Protein AF-A0A821QR34-F1 (afdb_monomer_lite)

Radius of gyration: 26.48 Å; chains: 1; bounding box: 67×37×77 Å

Sequence (219 aa):
MINPHNVIDILSNFISDRLKLTSTPVNTRRDEEVAKMLFENIDSVMNCTSYSFENDHTLDFDFDIELIDEEMTSDEGDNDNLHDNDEYDEYEKENIVHEQFSLEYMKRVIKFYDEKDEKTGKRKHSFLSVKRHFKQVKHKNYILRFQKYIETQGTKRQKLDQNSSFVYQSFQNARQQLLPVHDIDIKAWALKKASELGDHIFVASDHWVYDFKRHHNIV

pLDDT: mean 72.55, std 21.13, range [29.17, 96.5]

Secondary structure (DSSP, 8-state):
---HHHHHHHHHHHHHHH------SS--HHHHHHHHHHHHHHHHHHT-SS----------S-----------------------------------------HHHHHHHHHHHTPBPTTT-SBS--HHHHHHH-TT--STHHHHHHHHHHHTTS-HHHHHHHHHHHHHHHHHHHHHTT----HHHHHHHHHHHHHHTT-TT----HHHHHHHHHHTT--

Structure (mmCIF, N/CA/C/O backbone):
data_AF-A0A821QR34-F1
#
_entry.id   AF-A0A821QR34-F1
#
loop_
_atom_site.group_PDB
_atom_site.id
_atom_site.type_symbol
_atom_site.label_atom_id
_atom_site.label_alt_id
_atom_site.label_comp_id
_atom_site.label_asym_id
_atom_site.label_entity_id
_atom_site.label_seq_id
_atom_site.pdbx_PDB_ins_code
_atom_site.Cartn_x
_atom_site.Cartn_y
_atom_site.Cartn_z
_atom_site.occupancy
_atom_site.B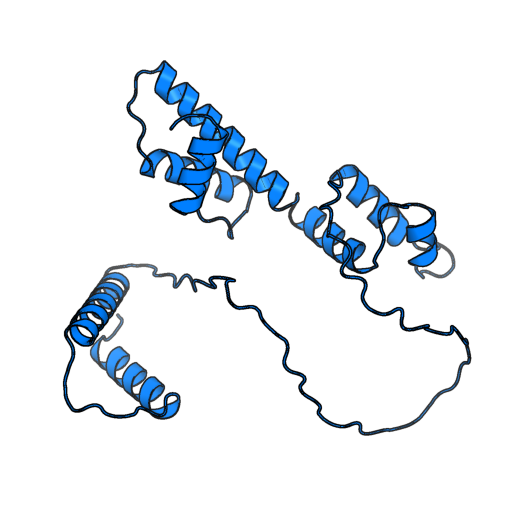_iso_or_equiv
_atom_site.auth_seq_id
_atom_site.auth_comp_id
_atom_site.auth_asym_id
_atom_site.auth_atom_id
_atom_site.pdbx_PDB_model_num
ATOM 1 N N . MET A 1 1 ? 29.658 17.475 5.600 1.00 60.97 1 MET A N 1
ATOM 2 C CA . MET A 1 1 ? 30.274 16.330 4.897 1.00 60.97 1 MET A CA 1
ATOM 3 C C . MET A 1 1 ? 30.384 15.187 5.881 1.00 60.97 1 MET A C 1
ATOM 5 O O . MET A 1 1 ? 30.842 15.418 6.993 1.00 60.97 1 MET A O 1
ATOM 9 N N . ILE A 1 2 ? 29.917 14.003 5.502 1.00 67.31 2 ILE A N 1
ATOM 10 C CA . ILE A 1 2 ? 30.055 12.784 6.305 1.00 67.31 2 ILE A CA 1
ATOM 11 C C . ILE A 1 2 ? 31.519 12.324 6.204 1.00 67.31 2 ILE A C 1
ATOM 13 O O . ILE A 1 2 ? 32.114 12.424 5.135 1.00 67.31 2 ILE A O 1
ATOM 17 N N . ASN A 1 3 ? 32.128 11.892 7.312 1.00 76.69 3 ASN A N 1
ATOM 18 C CA . ASN A 1 3 ? 33.482 11.334 7.306 1.00 76.69 3 ASN A CA 1
ATOM 19 C C . ASN A 1 3 ? 33.386 9.799 7.341 1.00 76.69 3 ASN A C 1
ATOM 21 O O . ASN A 1 3 ? 33.012 9.263 8.387 1.00 76.69 3 ASN A O 1
ATOM 25 N N . PRO A 1 4 ? 33.719 9.092 6.247 1.00 69.62 4 PRO A N 1
ATOM 26 C CA . PRO A 1 4 ? 33.532 7.645 6.153 1.00 69.62 4 PRO A CA 1
ATOM 27 C C . PRO A 1 4 ? 34.381 6.866 7.165 1.00 69.62 4 PRO A C 1
ATOM 29 O O . PRO A 1 4 ? 33.914 5.859 7.688 1.00 69.62 4 PRO A O 1
ATOM 32 N N . HIS A 1 5 ? 35.575 7.356 7.516 1.00 74.94 5 HIS A N 1
ATOM 33 C CA . HIS A 1 5 ? 36.419 6.711 8.529 1.00 74.94 5 HIS A CA 1
ATOM 34 C C . HIS A 1 5 ? 35.750 6.717 9.905 1.00 74.94 5 HIS A C 1
ATOM 36 O O . HIS A 1 5 ? 35.635 5.675 10.541 1.00 74.94 5 HIS A O 1
ATOM 42 N N . ASN A 1 6 ? 35.198 7.864 10.309 1.00 79.50 6 ASN A N 1
ATOM 43 C CA . ASN A 1 6 ? 34.504 7.971 11.591 1.00 79.50 6 ASN A CA 1
ATOM 44 C C . ASN A 1 6 ? 33.231 7.111 11.626 1.00 79.50 6 ASN A C 1
ATOM 46 O O . ASN A 1 6 ? 32.886 6.578 12.674 1.00 79.50 6 ASN A O 1
ATOM 50 N N . VAL A 1 7 ? 32.524 6.973 10.497 1.00 77.12 7 VAL A N 1
ATOM 51 C CA . VAL A 1 7 ? 31.324 6.122 10.409 1.00 77.12 7 VAL A CA 1
ATOM 52 C C . VAL A 1 7 ? 31.682 4.650 10.611 1.00 77.12 7 VAL A C 1
ATOM 54 O O . VAL A 1 7 ? 30.986 3.961 11.353 1.00 77.12 7 VAL A O 1
ATOM 57 N N . ILE A 1 8 ? 32.775 4.179 10.004 1.00 78.69 8 ILE A N 1
ATOM 58 C CA . ILE A 1 8 ? 33.241 2.794 10.155 1.00 78.69 8 ILE A CA 1
ATOM 59 C C . ILE A 1 8 ? 33.707 2.525 11.591 1.00 78.69 8 ILE A C 1
ATOM 61 O O . ILE A 1 8 ? 33.341 1.497 12.157 1.00 78.69 8 ILE A O 1
ATOM 65 N N . ASP A 1 9 ? 34.439 3.454 12.210 1.00 80.94 9 ASP A N 1
ATOM 66 C CA . ASP A 1 9 ? 34.898 3.303 13.599 1.00 80.94 9 ASP A CA 1
ATOM 67 C C . ASP A 1 9 ? 33.717 3.240 14.581 1.00 80.94 9 ASP A C 1
ATOM 69 O O . ASP A 1 9 ? 33.670 2.385 15.468 1.00 80.94 9 ASP A O 1
ATOM 73 N N . ILE A 1 10 ? 32.714 4.104 14.392 1.00 81.81 10 ILE A N 1
ATOM 74 C CA . ILE A 1 10 ? 31.486 4.102 15.199 1.00 81.81 10 ILE A CA 1
ATOM 75 C C . ILE A 1 10 ? 30.691 2.806 14.980 1.00 81.81 10 ILE A C 1
ATOM 77 O O . ILE A 1 10 ? 30.201 2.219 15.945 1.00 81.81 10 ILE A O 1
ATOM 81 N N . LEU A 1 11 ? 30.585 2.330 13.736 1.00 79.88 11 LEU A N 1
ATOM 82 C CA . LEU A 1 11 ? 29.918 1.068 13.413 1.00 79.88 11 LEU A CA 1
ATOM 83 C C . LEU A 1 11 ? 30.632 -0.128 14.061 1.00 79.88 11 LEU A C 1
ATOM 85 O O . LEU A 1 11 ? 29.974 -0.988 14.643 1.00 79.88 11 LEU A O 1
ATOM 89 N N . SER A 1 12 ? 31.964 -0.157 14.016 1.00 79.38 12 SER A N 1
ATOM 90 C CA . SER A 1 12 ? 32.786 -1.192 14.651 1.00 79.38 12 SER A CA 1
ATOM 91 C C . SER A 1 12 ? 32.547 -1.263 16.163 1.00 79.38 12 SER A C 1
ATOM 93 O O . SER A 1 12 ? 32.372 -2.352 16.718 1.00 79.38 12 SER A O 1
ATOM 95 N N . ASN A 1 13 ? 32.436 -0.105 16.823 1.00 79.62 13 ASN A N 1
ATOM 96 C CA . ASN A 1 13 ? 32.101 -0.033 18.246 1.00 79.62 13 ASN A CA 1
ATOM 97 C C . ASN A 1 13 ? 30.682 -0.555 18.524 1.00 79.62 13 ASN A C 1
ATOM 99 O O . ASN A 1 13 ? 30.499 -1.376 19.418 1.00 79.62 13 ASN A O 1
ATOM 103 N N . PHE A 1 14 ? 29.682 -0.171 17.719 1.00 77.25 14 PHE A N 1
ATOM 104 C CA . PHE A 1 14 ? 28.313 -0.684 17.874 1.00 77.25 14 PHE A CA 1
ATOM 105 C C . PHE A 1 14 ? 28.215 -2.201 17.707 1.00 77.25 14 PHE A C 1
ATOM 107 O O . PHE A 1 14 ? 27.469 -2.852 18.441 1.00 77.25 14 PHE A O 1
ATOM 114 N N . ILE A 1 15 ? 28.952 -2.756 16.746 1.00 77.62 15 ILE A N 1
ATOM 115 C CA . ILE A 1 15 ? 29.009 -4.199 16.516 1.00 77.62 15 ILE A CA 1
ATOM 116 C C . ILE A 1 15 ? 29.675 -4.880 17.718 1.00 77.62 15 ILE A C 1
ATOM 118 O O . ILE A 1 15 ? 29.136 -5.857 18.229 1.00 77.62 15 ILE A O 1
ATOM 122 N N . SER A 1 16 ? 30.793 -4.342 18.206 1.00 73.75 16 SER A N 1
ATOM 123 C CA . SER A 1 16 ? 31.544 -4.915 19.333 1.00 73.75 16 SER A CA 1
ATOM 124 C C . SER A 1 16 ? 30.763 -4.887 20.653 1.00 73.75 16 SER A C 1
ATOM 126 O O . SER A 1 16 ? 30.846 -5.836 21.430 1.00 73.75 16 SER A O 1
ATOM 128 N N . ASP A 1 17 ? 29.974 -3.835 20.891 1.00 71.69 17 ASP A N 1
ATOM 129 C CA . ASP A 1 17 ? 29.203 -3.664 22.128 1.00 71.69 17 ASP A CA 1
ATOM 130 C C . ASP A 1 17 ? 27.899 -4.477 22.146 1.00 71.69 17 ASP A C 1
ATOM 132 O O . ASP A 1 17 ? 27.443 -4.901 23.210 1.00 71.69 17 ASP A O 1
ATOM 136 N N . ARG A 1 18 ? 27.259 -4.678 20.983 1.00 63.25 18 ARG A N 1
ATOM 137 C CA . ARG A 1 18 ? 25.915 -5.287 20.898 1.00 63.25 18 ARG A CA 1
ATOM 138 C C . ARG A 1 18 ? 25.904 -6.726 20.402 1.00 63.25 18 ARG A C 1
ATOM 140 O O . ARG A 1 18 ? 24.953 -7.449 20.692 1.00 63.25 18 ARG A O 1
ATOM 147 N N . LEU A 1 19 ? 26.924 -7.154 19.662 1.00 62.56 19 LEU A N 1
ATOM 148 C CA . LEU A 1 19 ? 26.999 -8.502 19.110 1.00 62.56 19 LEU A CA 1
ATOM 149 C C . LEU A 1 19 ? 28.145 -9.249 19.789 1.00 62.56 19 LEU A C 1
ATOM 151 O O . LEU A 1 19 ? 29.310 -8.881 19.671 1.00 62.56 19 LEU A O 1
ATOM 155 N N . LYS A 1 20 ? 27.823 -10.343 20.489 1.00 59.97 20 LYS A N 1
ATOM 156 C CA . LYS A 1 20 ? 28.834 -11.299 20.961 1.00 59.97 20 LYS A CA 1
ATOM 157 C C . LYS A 1 20 ? 29.412 -12.025 19.746 1.00 59.97 20 LYS A C 1
ATOM 159 O O . LYS A 1 20 ? 28.937 -13.093 19.365 1.00 59.97 20 LYS A O 1
ATOM 164 N N . LEU A 1 21 ? 30.396 -11.410 19.102 1.00 62.38 21 LEU A N 1
ATOM 165 C CA . LEU A 1 21 ? 31.040 -11.950 17.913 1.00 62.38 21 LEU A CA 1
ATOM 166 C C . LEU A 1 21 ? 31.823 -13.220 18.268 1.00 62.38 21 LEU A C 1
ATOM 168 O O . LEU A 1 21 ? 32.672 -13.218 19.159 1.00 62.38 21 LEU A O 1
ATOM 172 N N . THR A 1 22 ? 31.566 -14.303 17.539 1.00 57.75 22 THR A N 1
ATOM 173 C CA . THR A 1 22 ? 32.463 -15.461 17.504 1.00 57.75 22 THR A CA 1
ATOM 174 C C . THR A 1 22 ? 33.386 -15.288 16.305 1.00 57.75 22 THR A C 1
ATOM 176 O O . THR A 1 22 ? 32.934 -15.169 15.172 1.00 57.75 22 THR A O 1
ATOM 179 N N . SER A 1 23 ? 34.690 -15.188 16.561 1.00 59.62 23 SER A N 1
ATOM 180 C CA . SER A 1 23 ? 35.679 -15.005 15.498 1.00 59.62 23 SER A CA 1
ATOM 181 C C . SER A 1 23 ? 35.955 -16.342 14.818 1.00 59.62 23 SER A C 1
ATOM 183 O O . SER A 1 23 ? 36.479 -17.268 15.444 1.00 59.62 23 SER A O 1
ATOM 185 N N . THR A 1 24 ? 35.593 -16.453 13.542 1.00 58.00 24 THR A N 1
ATOM 186 C CA . THR A 1 24 ? 36.015 -17.557 12.678 1.00 58.00 24 THR A CA 1
ATOM 187 C C . THR A 1 24 ? 37.242 -17.131 11.868 1.00 58.00 24 THR A C 1
ATOM 189 O O . THR A 1 24 ? 37.228 -16.062 11.266 1.00 58.00 24 THR A O 1
ATOM 192 N N . PRO A 1 25 ? 38.307 -17.948 11.804 1.00 57.34 25 PRO A N 1
ATOM 193 C CA . PRO A 1 25 ? 39.607 -17.533 11.266 1.00 57.34 25 PRO A CA 1
ATOM 194 C C . PRO A 1 25 ? 39.680 -17.443 9.732 1.00 57.34 25 PRO A C 1
ATOM 196 O O . PRO A 1 25 ? 40.752 -17.174 9.195 1.00 57.34 25 PRO A O 1
ATOM 199 N N . VAL A 1 26 ? 38.586 -17.702 9.011 1.00 63.09 26 VAL A N 1
ATOM 200 C CA . VAL A 1 26 ? 38.576 -17.747 7.544 1.00 63.09 26 VAL A CA 1
ATOM 201 C C . VAL A 1 26 ? 37.512 -16.798 7.019 1.00 63.09 26 VAL A C 1
ATOM 203 O O . VAL A 1 26 ? 36.327 -17.024 7.247 1.00 63.09 26 VAL A O 1
ATOM 206 N N . ASN A 1 27 ? 37.951 -15.776 6.283 1.00 67.56 27 ASN A N 1
ATOM 207 C CA . ASN A 1 27 ? 37.063 -14.926 5.499 1.00 67.56 27 ASN A CA 1
ATOM 208 C C . ASN A 1 27 ? 36.452 -15.778 4.389 1.00 67.56 27 ASN A C 1
ATOM 210 O O . ASN A 1 27 ? 37.160 -16.341 3.548 1.00 67.56 27 ASN A O 1
ATOM 214 N N . THR A 1 28 ? 35.138 -15.912 4.410 1.00 76.19 28 THR A N 1
ATOM 215 C CA . THR A 1 28 ? 34.401 -16.620 3.376 1.00 76.19 28 THR A CA 1
ATOM 216 C C . THR A 1 28 ? 34.099 -15.676 2.218 1.00 76.19 28 THR A C 1
ATOM 218 O O . THR A 1 28 ? 33.978 -14.465 2.381 1.00 76.19 28 THR A O 1
ATOM 221 N N . ARG A 1 29 ? 33.893 -16.238 1.024 1.00 72.62 29 ARG A N 1
ATOM 222 C CA . ARG A 1 29 ? 33.420 -15.486 -0.149 1.00 72.62 29 ARG A CA 1
ATOM 223 C C . ARG A 1 29 ? 32.135 -14.690 0.139 1.00 72.62 29 ARG A C 1
ATOM 225 O O . ARG A 1 29 ? 31.927 -13.627 -0.429 1.00 72.62 29 ARG A O 1
ATOM 232 N N . ARG A 1 30 ? 31.281 -15.199 1.034 1.00 71.94 30 ARG A N 1
ATOM 233 C CA . ARG A 1 30 ? 30.058 -14.516 1.467 1.00 71.94 30 ARG A CA 1
ATOM 234 C C . ARG A 1 30 ? 30.375 -13.256 2.280 1.00 71.94 30 ARG A C 1
ATOM 236 O O . ARG A 1 30 ? 29.682 -12.259 2.110 1.00 71.94 30 ARG A O 1
ATOM 243 N N . ASP A 1 31 ? 31.422 -13.276 3.101 1.00 76.69 31 ASP A N 1
ATOM 244 C CA . ASP A 1 31 ? 31.846 -12.107 3.883 1.00 76.69 31 ASP A CA 1
ATOM 245 C C . ASP A 1 31 ? 32.338 -10.983 2.961 1.00 76.69 31 ASP A C 1
ATOM 247 O O . ASP A 1 31 ? 32.000 -9.818 3.167 1.00 76.69 31 ASP A O 1
ATOM 251 N N . GLU A 1 32 ? 33.059 -11.332 1.889 1.00 77.94 32 GLU A N 1
ATOM 252 C CA . GLU A 1 32 ? 33.486 -10.379 0.854 1.00 77.94 32 GLU A CA 1
ATOM 253 C C . GLU A 1 32 ? 32.299 -9.794 0.071 1.00 77.94 32 GLU A C 1
ATOM 255 O O . GLU A 1 32 ? 32.255 -8.588 -0.177 1.00 77.94 32 GLU A O 1
ATOM 260 N N . GLU A 1 33 ? 31.319 -10.626 -0.298 1.00 74.62 33 GLU A N 1
ATOM 261 C CA . GLU A 1 33 ? 30.106 -10.187 -1.002 1.00 74.62 33 GLU A CA 1
ATOM 262 C C . GLU A 1 33 ? 29.281 -9.213 -0.141 1.00 74.62 33 GLU A C 1
ATOM 264 O O . GLU A 1 33 ? 28.903 -8.139 -0.616 1.00 74.62 33 GLU A O 1
ATOM 269 N N . VAL A 1 34 ? 29.069 -9.529 1.141 1.00 76.69 34 VAL A N 1
ATOM 270 C CA . VAL A 1 34 ? 28.339 -8.657 2.078 1.00 76.69 34 VAL A CA 1
ATOM 271 C C . VAL A 1 34 ? 29.105 -7.358 2.345 1.00 76.69 34 VAL A C 1
ATOM 273 O O . VAL A 1 34 ? 28.506 -6.281 2.329 1.00 76.69 34 VAL A O 1
ATOM 276 N N . ALA A 1 35 ? 30.427 -7.422 2.529 1.00 79.50 35 ALA A N 1
ATOM 277 C CA . ALA A 1 35 ? 31.255 -6.229 2.706 1.00 79.50 35 ALA A CA 1
ATOM 278 C C . ALA A 1 35 ? 31.180 -5.295 1.488 1.00 79.50 35 ALA A C 1
ATOM 280 O O . ALA A 1 35 ? 31.093 -4.075 1.645 1.00 79.50 35 ALA A O 1
ATOM 281 N N . LYS A 1 36 ? 31.149 -5.859 0.274 1.00 81.25 36 LYS A N 1
ATOM 282 C CA . LYS A 1 36 ? 30.998 -5.086 -0.962 1.00 81.25 36 LYS A CA 1
ATOM 283 C C . LYS A 1 36 ? 29.634 -4.397 -1.049 1.00 81.25 36 LYS A C 1
ATOM 285 O O . LYS A 1 36 ? 29.584 -3.213 -1.371 1.00 81.25 36 LYS A O 1
ATOM 290 N N . MET A 1 37 ? 28.551 -5.093 -0.701 1.00 76.12 37 MET A N 1
ATOM 291 C CA . MET A 1 37 ? 27.207 -4.497 -0.663 1.00 76.12 37 MET A CA 1
ATOM 292 C C . MET A 1 37 ? 27.118 -3.341 0.346 1.00 76.12 37 MET A C 1
ATOM 294 O O . MET A 1 37 ? 26.549 -2.292 0.049 1.00 76.12 37 MET A O 1
ATOM 298 N N . LEU A 1 38 ? 27.713 -3.500 1.533 1.00 81.62 38 LEU A N 1
ATOM 299 C CA . LEU A 1 38 ? 27.763 -2.435 2.541 1.00 81.62 38 LEU A CA 1
ATOM 300 C C . LEU A 1 38 ? 28.570 -1.224 2.058 1.00 81.62 38 LEU A C 1
ATOM 302 O O . LEU A 1 38 ? 28.169 -0.087 2.300 1.00 81.62 38 LEU A O 1
ATOM 306 N N . PHE A 1 39 ? 29.675 -1.457 1.348 1.00 81.38 39 PHE A N 1
ATOM 307 C CA . PHE A 1 39 ? 30.475 -0.389 0.753 1.00 81.38 39 PHE A CA 1
ATOM 308 C C . PHE A 1 39 ? 29.691 0.404 -0.300 1.00 81.38 39 PHE A C 1
ATOM 310 O O . PHE A 1 39 ? 29.688 1.632 -0.250 1.00 81.38 39 PHE A O 1
ATOM 317 N N . GLU A 1 40 ? 28.986 -0.276 -1.208 1.00 81.12 40 GLU A N 1
ATOM 318 C CA . GLU A 1 40 ? 28.154 0.368 -2.237 1.00 81.12 40 GLU A CA 1
ATOM 319 C C . GLU A 1 40 ? 27.039 1.227 -1.613 1.00 81.12 40 GLU A C 1
ATOM 321 O O . GLU A 1 40 ? 26.775 2.339 -2.074 1.00 81.12 40 GLU A O 1
ATOM 326 N N . ASN A 1 41 ? 26.448 0.775 -0.502 1.00 77.44 41 ASN A N 1
ATOM 327 C CA . ASN A 1 41 ? 25.469 1.563 0.248 1.00 77.44 41 ASN A CA 1
ATOM 328 C C . ASN A 1 41 ? 26.088 2.816 0.879 1.00 77.44 41 ASN A C 1
ATOM 330 O O . ASN A 1 41 ? 25.512 3.898 0.782 1.00 77.44 41 ASN A O 1
ATOM 334 N N . ILE A 1 42 ? 27.266 2.695 1.500 1.00 77.94 42 ILE A N 1
ATOM 335 C CA . ILE A 1 42 ? 27.976 3.847 2.076 1.00 77.94 42 ILE A CA 1
ATOM 336 C C . ILE A 1 42 ? 28.342 4.849 0.975 1.00 77.94 42 ILE A C 1
ATOM 338 O O . ILE A 1 42 ? 28.116 6.045 1.151 1.00 77.94 42 ILE A O 1
ATOM 342 N N . ASP A 1 43 ? 28.845 4.388 -0.172 1.00 78.69 43 ASP A N 1
ATOM 343 C CA . ASP A 1 43 ? 29.154 5.255 -1.316 1.00 78.69 43 ASP A CA 1
ATOM 344 C C . ASP A 1 43 ? 27.895 5.964 -1.848 1.00 78.69 43 ASP A C 1
ATOM 346 O O . ASP A 1 43 ? 27.900 7.174 -2.092 1.00 78.69 43 ASP A O 1
ATOM 350 N N . SER A 1 44 ? 26.764 5.255 -1.913 1.00 77.12 44 SER A N 1
ATOM 351 C CA . SER A 1 44 ? 25.479 5.857 -2.272 1.00 77.12 44 SER A CA 1
ATOM 352 C C . SER A 1 44 ? 25.024 6.929 -1.270 1.00 77.12 44 SER A C 1
ATOM 354 O O . SER A 1 44 ? 24.514 7.964 -1.697 1.00 77.12 44 SER A O 1
ATOM 356 N N . VAL A 1 45 ? 25.220 6.730 0.039 1.00 75.50 45 VAL A N 1
ATOM 357 C CA . VAL A 1 45 ? 24.904 7.732 1.081 1.00 75.50 45 VAL A CA 1
ATOM 358 C C . VAL A 1 45 ? 25.764 8.983 0.909 1.00 75.50 45 VAL A C 1
ATOM 360 O O . VAL A 1 45 ? 25.275 10.104 1.049 1.00 75.50 45 VAL A O 1
ATOM 363 N N . MET A 1 46 ? 27.047 8.796 0.601 1.00 71.25 46 MET A N 1
ATOM 364 C CA . MET A 1 46 ? 28.022 9.879 0.458 1.00 71.25 46 MET A CA 1
ATOM 365 C C . MET A 1 46 ? 27.733 10.777 -0.750 1.00 71.25 46 MET A C 1
ATOM 367 O O . MET A 1 46 ? 27.985 11.983 -0.688 1.00 71.25 46 MET A O 1
ATOM 371 N N . ASN A 1 47 ? 27.186 10.201 -1.823 1.00 74.94 47 ASN A N 1
ATOM 372 C CA . ASN A 1 47 ? 26.916 10.896 -3.082 1.00 74.94 47 ASN A CA 1
ATOM 373 C C . ASN A 1 47 ? 25.497 11.499 -3.171 1.00 74.94 47 ASN A C 1
ATOM 375 O O . ASN A 1 47 ? 25.179 12.175 -4.151 1.00 74.94 47 ASN A O 1
ATOM 379 N N . CYS A 1 48 ? 24.646 11.310 -2.156 1.00 66.06 48 CYS A N 1
ATOM 380 C CA . CYS A 1 48 ? 23.280 11.840 -2.126 1.00 66.06 48 CYS A CA 1
ATOM 381 C C . CYS A 1 48 ? 23.139 13.087 -1.230 1.00 66.06 48 CYS A C 1
ATOM 383 O O . CYS A 1 48 ? 23.673 13.160 -0.128 1.00 66.06 48 CYS A O 1
ATOM 385 N N . THR A 1 49 ? 22.342 14.070 -1.670 1.00 54.59 49 THR A N 1
ATOM 386 C CA . THR A 1 49 ? 21.979 15.266 -0.872 1.00 54.59 49 THR A CA 1
ATOM 387 C C . THR A 1 49 ? 20.918 14.983 0.196 1.00 54.59 49 THR A C 1
ATOM 389 O O . THR A 1 49 ? 20.735 15.773 1.119 1.00 54.59 49 THR A O 1
ATOM 392 N N . SER A 1 50 ? 20.216 13.859 0.063 1.00 53.41 50 SER A N 1
ATOM 393 C CA . SER A 1 50 ? 19.266 13.309 1.027 1.00 53.41 50 SER A CA 1
ATOM 394 C C . SER A 1 50 ? 19.262 11.793 0.866 1.00 53.41 50 SER A C 1
ATOM 396 O O . SER A 1 50 ? 19.030 11.307 -0.240 1.00 53.41 50 SER A O 1
ATOM 398 N N . TYR A 1 51 ? 19.519 11.060 1.945 1.00 60.62 51 TYR A N 1
ATOM 399 C CA . TYR A 1 51 ? 19.492 9.600 1.967 1.00 60.62 51 TYR A CA 1
ATOM 400 C C . TYR A 1 51 ? 18.500 9.146 3.043 1.00 60.62 51 TYR A C 1
ATOM 402 O O . TYR A 1 51 ? 18.503 9.691 4.148 1.00 60.62 51 TYR A O 1
ATOM 410 N N . SER A 1 52 ? 17.625 8.203 2.699 1.00 50.09 52 SER A N 1
ATOM 411 C CA . SER A 1 52 ? 16.572 7.670 3.568 1.00 50.09 52 SER A CA 1
ATOM 412 C C . SER A 1 52 ? 16.827 6.182 3.754 1.00 50.09 52 SER A C 1
ATOM 414 O O . SER A 1 52 ? 16.977 5.470 2.765 1.00 50.09 52 SER A O 1
ATOM 416 N N . PHE A 1 53 ? 16.891 5.714 4.998 1.00 49.59 53 PHE A N 1
ATOM 417 C CA . PHE A 1 53 ? 16.936 4.284 5.282 1.00 49.59 53 PHE A CA 1
ATOM 418 C C . PHE A 1 53 ? 15.499 3.770 5.350 1.00 49.59 53 PHE A C 1
ATOM 420 O O . PHE A 1 53 ? 14.764 4.087 6.286 1.00 49.59 53 PHE A O 1
ATOM 427 N N . GLU A 1 54 ? 15.088 3.000 4.348 1.00 47.66 54 GLU A N 1
ATOM 428 C CA . GLU A 1 54 ? 13.882 2.185 4.439 1.00 47.66 54 GLU A CA 1
ATOM 429 C C . GLU A 1 54 ? 14.243 0.954 5.274 1.00 47.66 54 GLU A C 1
ATOM 431 O O . GLU A 1 54 ? 14.981 0.076 4.835 1.00 47.66 54 GLU A O 1
ATOM 436 N N . ASN A 1 55 ? 13.795 0.923 6.532 1.00 40.72 55 ASN A N 1
ATOM 437 C CA . ASN A 1 55 ? 13.841 -0.308 7.310 1.00 40.72 55 ASN A CA 1
ATOM 438 C C . ASN A 1 55 ? 12.832 -1.269 6.681 1.00 40.72 55 ASN A C 1
ATOM 440 O O . ASN A 1 55 ? 11.627 -1.136 6.910 1.00 40.72 55 ASN A O 1
ATOM 444 N N . ASP A 1 56 ? 13.328 -2.234 5.909 1.00 36.03 56 ASP A N 1
ATOM 445 C CA . ASP A 1 56 ? 12.560 -3.406 5.508 1.00 36.03 56 ASP A CA 1
ATOM 446 C C . ASP A 1 56 ? 12.180 -4.191 6.770 1.00 36.03 56 ASP A C 1
ATOM 448 O O . ASP A 1 56 ? 12.873 -5.100 7.225 1.00 36.03 56 ASP A O 1
ATOM 452 N N . HIS A 1 57 ? 11.044 -3.841 7.368 1.00 38.06 57 HIS A N 1
ATOM 453 C CA . HIS A 1 57 ? 10.308 -4.778 8.197 1.00 38.06 57 HIS A CA 1
ATOM 454 C C . HIS A 1 57 ? 9.599 -5.747 7.249 1.00 38.06 57 HIS A C 1
ATOM 456 O O . HIS A 1 57 ? 8.410 -5.600 6.964 1.00 38.06 57 HIS A O 1
ATOM 462 N N . THR A 1 58 ? 10.325 -6.744 6.738 1.00 35.81 58 THR A N 1
ATOM 463 C CA . THR A 1 58 ? 9.687 -7.974 6.263 1.00 35.81 58 THR A CA 1
ATOM 464 C C . THR A 1 58 ? 8.915 -8.555 7.444 1.00 35.81 58 THR A C 1
ATOM 466 O O . THR A 1 58 ? 9.509 -9.083 8.383 1.00 35.81 58 THR A O 1
ATOM 469 N N . LEU A 1 59 ? 7.588 -8.404 7.429 1.00 39.03 59 LEU A N 1
ATOM 470 C CA . LEU A 1 59 ? 6.654 -8.978 8.404 1.00 39.03 59 LEU A CA 1
ATOM 471 C C . LEU A 1 59 ? 6.478 -10.491 8.178 1.00 39.03 59 LEU A C 1
ATOM 473 O O . LEU A 1 59 ? 5.357 -10.984 8.167 1.00 39.03 59 LEU A O 1
ATOM 477 N N . ASP A 1 60 ? 7.593 -11.203 8.019 1.00 33.44 60 ASP A N 1
ATOM 478 C CA . ASP A 1 60 ? 7.659 -12.668 8.003 1.00 33.44 60 ASP A CA 1
ATOM 479 C C . ASP A 1 60 ? 8.369 -13.184 9.268 1.00 33.44 60 ASP A C 1
ATOM 481 O O . ASP A 1 60 ? 9.009 -14.231 9.267 1.00 33.44 60 ASP A O 1
ATOM 485 N N . PHE A 1 61 ? 8.266 -12.432 10.365 1.00 32.69 61 PHE A N 1
ATOM 486 C CA . PHE A 1 61 ? 8.494 -12.960 11.702 1.00 32.69 61 PHE A CA 1
ATOM 487 C C . PHE A 1 61 ? 7.175 -12.887 12.456 1.00 32.69 61 PHE A C 1
ATOM 489 O O . PHE A 1 61 ? 6.704 -11.800 12.802 1.00 32.69 61 PHE A O 1
ATOM 496 N N . ASP A 1 62 ? 6.586 -14.063 12.671 1.00 35.41 62 ASP A N 1
ATOM 497 C CA . ASP A 1 62 ? 5.603 -14.302 13.715 1.00 35.41 62 ASP A CA 1
ATOM 498 C C . ASP A 1 62 ? 6.162 -13.712 15.012 1.00 35.41 62 ASP A C 1
ATOM 500 O O . ASP A 1 62 ? 7.093 -14.243 15.616 1.00 35.41 62 ASP A O 1
ATOM 504 N N . PHE A 1 63 ? 5.641 -12.552 15.409 1.00 32.47 63 PHE A N 1
ATOM 505 C CA . PHE A 1 63 ? 5.881 -12.024 16.741 1.00 32.47 63 PHE A CA 1
ATOM 506 C C . PHE A 1 63 ? 4.969 -12.817 17.677 1.00 32.47 63 PHE A C 1
ATOM 508 O O . PHE A 1 63 ? 3.888 -12.363 18.062 1.00 32.47 63 PHE A O 1
ATOM 515 N N . ASP A 1 64 ? 5.398 -14.042 17.982 1.00 36.12 64 ASP A N 1
ATOM 516 C CA . ASP A 1 64 ? 5.048 -14.695 19.230 1.00 36.12 64 ASP A CA 1
ATOM 517 C C . ASP A 1 64 ? 5.477 -13.727 20.335 1.00 36.12 64 ASP A C 1
ATOM 519 O O . ASP A 1 64 ? 6.661 -13.506 20.588 1.00 36.12 64 ASP A O 1
ATOM 523 N N . ILE A 1 65 ? 4.494 -13.057 20.937 1.00 37.47 65 ILE A N 1
ATOM 524 C CA . ILE A 1 65 ? 4.689 -12.360 22.201 1.00 37.47 65 ILE A CA 1
ATOM 525 C C . ILE A 1 65 ? 4.980 -13.464 23.215 1.00 37.47 65 ILE A C 1
ATOM 527 O O . ILE A 1 65 ? 4.068 -14.063 23.785 1.00 37.47 65 ILE A O 1
ATOM 531 N N . GLU A 1 66 ? 6.263 -13.776 23.382 1.00 33.47 66 GLU A N 1
ATOM 532 C CA . GLU A 1 66 ? 6.743 -14.450 24.574 1.00 33.47 66 GLU A CA 1
ATOM 533 C C . GLU A 1 66 ? 6.349 -13.579 25.768 1.00 33.47 66 GLU A C 1
ATOM 535 O O . GLU A 1 66 ? 6.698 -12.399 25.869 1.00 33.47 66 GLU A O 1
ATOM 540 N N . LEU A 1 67 ? 5.529 -14.189 26.620 1.00 37.97 67 LEU A N 1
ATOM 541 C CA . LEU A 1 67 ? 5.143 -13.733 27.942 1.00 37.97 67 LEU A CA 1
ATOM 542 C C . LEU A 1 67 ? 6.345 -13.130 28.674 1.00 37.97 67 LEU A C 1
ATOM 544 O O . LEU A 1 67 ? 7.270 -13.845 29.053 1.00 37.97 67 LEU A O 1
ATOM 548 N N . ILE A 1 68 ? 6.295 -11.825 28.930 1.00 33.97 68 ILE A N 1
ATOM 549 C CA . ILE A 1 68 ? 7.004 -11.259 30.073 1.00 33.97 68 ILE A CA 1
ATOM 550 C C . ILE A 1 68 ? 6.012 -11.309 31.230 1.00 33.97 68 ILE A C 1
ATOM 552 O O . ILE A 1 68 ? 5.190 -10.411 31.413 1.00 33.97 68 ILE A O 1
ATOM 556 N N . ASP A 1 69 ? 6.074 -12.424 31.954 1.00 36.25 69 ASP A N 1
ATOM 557 C CA . ASP A 1 69 ? 5.699 -12.485 33.359 1.00 36.25 69 ASP A CA 1
ATOM 558 C C . ASP A 1 69 ? 6.643 -11.549 34.124 1.00 36.25 69 ASP A C 1
ATOM 560 O O . ASP A 1 69 ? 7.809 -11.878 34.329 1.00 36.25 69 ASP A O 1
ATOM 564 N N . GLU A 1 70 ? 6.155 -10.393 34.566 1.00 35.38 70 GLU A N 1
ATOM 565 C CA . GLU A 1 70 ? 6.723 -9.731 35.740 1.00 35.38 70 GLU A CA 1
ATOM 566 C C . GLU A 1 70 ? 5.603 -9.355 36.709 1.00 35.38 70 GLU A C 1
ATOM 568 O O . GLU A 1 70 ? 4.545 -8.839 36.347 1.00 35.38 70 GLU A O 1
ATOM 573 N N . GLU A 1 71 ? 5.865 -9.739 37.951 1.00 31.78 71 GLU A N 1
ATOM 574 C CA . GLU A 1 71 ? 4.953 -9.885 39.067 1.00 31.78 71 GLU A CA 1
ATOM 575 C C . GLU A 1 71 ? 4.156 -8.632 39.438 1.00 31.78 71 GLU A C 1
ATOM 577 O O . GLU A 1 71 ? 4.632 -7.498 39.467 1.00 31.78 71 GLU A O 1
ATOM 582 N N . MET A 1 72 ? 2.929 -8.927 39.862 1.00 32.66 72 MET A N 1
ATOM 583 C CA . MET A 1 72 ? 2.084 -8.146 40.754 1.00 32.66 72 MET A CA 1
ATOM 584 C C . MET A 1 72 ? 2.869 -7.413 41.854 1.00 32.66 72 MET A C 1
ATOM 586 O O . MET A 1 72 ? 3.536 -8.042 42.673 1.00 32.66 72 MET A O 1
ATOM 590 N N . THR A 1 73 ? 2.625 -6.110 41.998 1.00 31.55 73 THR A N 1
ATOM 591 C CA . THR A 1 73 ? 2.535 -5.504 43.332 1.00 31.55 73 THR A CA 1
ATOM 592 C C . THR A 1 73 ? 1.200 -4.780 43.472 1.00 31.55 73 THR A C 1
ATOM 594 O O . THR A 1 73 ? 0.838 -3.895 42.701 1.00 31.55 73 THR A O 1
ATOM 597 N N . SER A 1 74 ? 0.448 -5.270 44.450 1.00 35.62 74 SER A N 1
ATOM 598 C CA . SER A 1 74 ? -0.799 -4.770 45.012 1.00 35.62 74 SER A CA 1
ATOM 599 C C . SER A 1 74 ? -0.650 -3.375 45.618 1.00 35.62 74 SER A C 1
ATOM 601 O O . SER A 1 74 ? 0.312 -3.164 46.353 1.00 35.62 74 SER A O 1
ATOM 603 N N . ASP A 1 75 ? -1.650 -2.506 45.442 1.00 30.75 75 ASP A N 1
ATOM 604 C CA . ASP A 1 75 ? -2.188 -1.724 46.564 1.00 30.75 75 ASP A CA 1
ATOM 605 C C . ASP A 1 75 ? -3.619 -1.220 46.288 1.00 30.75 75 ASP A C 1
ATOM 607 O O . ASP A 1 75 ? -4.048 -1.096 45.140 1.00 30.75 75 ASP A O 1
ATOM 611 N N . GLU A 1 76 ? -4.357 -1.024 47.373 1.00 33.81 76 GLU A N 1
ATOM 612 C CA . GLU A 1 76 ? -5.804 -1.157 47.548 1.00 33.81 76 GLU A CA 1
ATOM 613 C C . GLU A 1 76 ? -6.642 0.121 47.301 1.00 33.81 76 GLU A C 1
ATOM 615 O O . GLU A 1 76 ? -6.159 1.247 47.400 1.00 33.81 76 GLU A O 1
ATOM 620 N N . GLY A 1 77 ? -7.956 -0.086 47.102 1.00 29.17 77 GLY A N 1
ATOM 621 C CA . GLY A 1 77 ? -9.041 0.902 47.255 1.00 29.17 77 GLY A CA 1
ATOM 622 C C . GLY A 1 77 ? -9.585 1.414 45.913 1.00 29.17 77 GLY A C 1
ATOM 623 O O . GLY A 1 77 ? -8.878 2.074 45.169 1.00 29.17 77 GLY A O 1
ATOM 624 N N . ASP A 1 78 ? -10.829 1.186 45.494 1.00 31.14 78 ASP A N 1
ATOM 625 C CA . ASP A 1 78 ? -12.064 1.210 46.267 1.00 31.14 78 ASP A CA 1
ATOM 626 C C . ASP A 1 78 ? -13.201 0.516 45.483 1.00 31.14 78 ASP A C 1
ATOM 628 O O . ASP A 1 78 ? -13.154 0.345 44.263 1.00 31.14 78 ASP A O 1
ATOM 632 N N . ASN A 1 79 ? -14.204 0.093 46.237 1.00 34.16 79 ASN A N 1
ATOM 633 C CA . ASN A 1 79 ? -15.281 -0.844 45.927 1.00 34.16 79 ASN A CA 1
ATOM 634 C C . ASN A 1 79 ? -16.386 -0.234 45.043 1.00 34.16 79 ASN A C 1
ATOM 636 O O . ASN A 1 79 ? -16.962 0.781 45.415 1.00 34.16 79 ASN A O 1
ATOM 640 N N . ASP A 1 80 ? -16.750 -0.902 43.942 1.00 32.69 80 ASP A N 1
ATOM 641 C CA . ASP A 1 80 ? -18.151 -0.972 43.507 1.00 32.69 80 ASP A CA 1
ATOM 642 C C . ASP A 1 80 ? -18.404 -2.227 42.652 1.00 32.69 80 ASP A C 1
ATOM 644 O O . ASP A 1 80 ? -17.927 -2.389 41.528 1.00 32.69 80 ASP A O 1
ATOM 648 N N . ASN A 1 81 ? -19.173 -3.141 43.241 1.00 32.84 81 ASN A N 1
ATOM 649 C CA . ASN A 1 81 ? -19.615 -4.408 42.674 1.00 32.84 81 ASN A CA 1
ATOM 650 C C . ASN A 1 81 ? -20.530 -4.206 41.451 1.00 32.84 81 ASN A C 1
ATOM 652 O O . ASN A 1 81 ? -21.700 -3.853 41.604 1.00 32.84 81 ASN A O 1
ATOM 656 N N . LEU A 1 82 ? -20.057 -4.579 40.259 1.00 34.53 82 LEU A N 1
ATOM 657 C CA . LEU A 1 82 ? -20.915 -5.117 39.200 1.00 34.53 82 LEU A CA 1
ATOM 658 C C . LEU A 1 82 ? -20.317 -6.447 38.733 1.00 34.53 82 LEU A C 1
ATOM 660 O O . LEU A 1 82 ? -19.302 -6.494 38.047 1.00 34.53 82 LEU A O 1
ATOM 664 N N . HIS A 1 83 ? -20.935 -7.532 39.182 1.00 34.81 83 HIS A N 1
ATOM 665 C CA . HIS A 1 83 ? -20.563 -8.899 38.856 1.00 34.81 83 HIS A CA 1
ATOM 666 C C . HIS A 1 83 ? -20.995 -9.207 37.413 1.00 34.81 83 HIS A C 1
ATOM 668 O O . HIS A 1 83 ? -22.122 -9.639 37.189 1.00 34.81 83 HIS A O 1
ATOM 674 N N . ASP A 1 84 ? -20.114 -8.963 36.442 1.00 34.00 84 ASP A N 1
ATOM 675 C CA . ASP A 1 84 ? -20.176 -9.613 35.130 1.00 34.00 84 ASP A CA 1
ATOM 676 C C . ASP A 1 84 ? -19.196 -10.793 35.178 1.00 34.00 84 ASP A C 1
ATOM 678 O O . ASP A 1 84 ? -17.993 -10.624 35.366 1.00 34.00 84 ASP A O 1
ATOM 682 N N . ASN A 1 85 ? -19.738 -12.010 35.117 1.00 30.38 85 ASN A N 1
ATOM 683 C CA . ASN A 1 85 ? -18.950 -13.220 34.915 1.00 30.38 85 ASN A CA 1
ATOM 684 C C . ASN A 1 85 ? -18.331 -13.143 33.515 1.00 30.38 85 ASN A C 1
ATOM 686 O O . ASN A 1 85 ? -19.000 -13.445 32.527 1.00 30.38 85 ASN A O 1
ATOM 690 N N . ASP A 1 86 ? -17.066 -12.740 33.440 1.00 35.69 86 ASP A N 1
ATOM 691 C CA . ASP A 1 86 ? -16.223 -12.966 32.271 1.00 35.69 86 ASP A CA 1
ATOM 692 C C . ASP A 1 86 ? -15.881 -14.463 32.218 1.00 35.69 86 ASP A C 1
ATOM 694 O O . ASP A 1 86 ? -14.859 -14.929 32.726 1.00 35.69 86 ASP A O 1
ATOM 698 N N . GLU A 1 87 ? -16.796 -15.234 31.632 1.00 34.47 87 GLU A N 1
ATOM 699 C CA . GLU A 1 87 ? -16.514 -16.571 31.123 1.00 34.47 87 GLU A CA 1
ATOM 700 C C . GLU A 1 87 ? -15.487 -16.406 29.995 1.00 34.47 87 GLU A C 1
ATOM 702 O O . GLU A 1 87 ? -15.779 -15.880 28.918 1.00 34.47 87 GLU A O 1
ATOM 707 N N . TYR A 1 88 ? -14.236 -16.753 30.306 1.00 36.94 88 TYR A N 1
ATOM 708 C CA . TYR A 1 88 ? -13.141 -16.844 29.350 1.00 36.94 88 TYR A CA 1
ATOM 709 C C . TYR A 1 88 ? -13.465 -17.959 28.352 1.00 36.94 88 TYR A C 1
ATOM 711 O O . TYR A 1 88 ? -13.051 -19.103 28.533 1.00 36.94 88 TYR A O 1
ATOM 719 N N . ASP A 1 89 ? -14.216 -17.619 27.306 1.00 34.03 89 ASP A N 1
ATOM 720 C CA . ASP A 1 89 ? -14.421 -18.510 26.173 1.00 34.03 89 ASP A CA 1
ATOM 721 C C . ASP A 1 89 ? -13.092 -18.689 25.430 1.00 34.03 89 ASP A C 1
ATOM 723 O O . ASP A 1 89 ? -12.521 -17.771 24.829 1.00 34.03 89 ASP A O 1
ATOM 727 N N . GLU A 1 90 ? -12.611 -19.918 25.548 1.00 33.62 90 GLU A N 1
ATOM 728 C CA . GLU A 1 90 ? -11.490 -20.548 24.880 1.00 33.62 90 GLU A CA 1
ATOM 729 C C . GLU A 1 90 ? -11.456 -20.212 23.379 1.00 33.62 90 GLU A C 1
ATOM 731 O O . GLU A 1 90 ? -12.467 -20.215 22.677 1.00 33.62 90 GLU A O 1
ATOM 736 N N . TYR A 1 91 ? -10.261 -19.883 22.886 1.00 42.12 91 TYR A N 1
ATOM 737 C CA . TYR A 1 91 ? -10.018 -19.443 21.517 1.00 42.12 91 TYR A CA 1
ATOM 738 C C . TYR A 1 91 ? -10.398 -20.515 20.486 1.00 42.12 91 TYR A C 1
ATOM 740 O O . TYR A 1 91 ? -9.551 -21.295 20.041 1.00 42.12 91 TYR A O 1
ATOM 748 N N . GLU A 1 92 ? -11.630 -20.485 19.983 1.00 35.06 92 GLU A N 1
ATOM 749 C CA . GLU A 1 92 ? -11.892 -21.033 18.659 1.00 35.06 92 GLU A CA 1
ATOM 750 C C . GLU A 1 92 ? -11.181 -20.139 17.636 1.00 35.06 92 GLU A C 1
ATOM 752 O O . GLU A 1 92 ? -11.567 -18.995 17.377 1.00 35.06 92 GLU A O 1
ATOM 757 N N . LYS A 1 93 ? -10.108 -20.676 17.041 1.00 37.84 93 LYS A N 1
ATOM 758 C CA . LYS A 1 93 ? -9.552 -20.221 15.761 1.00 37.84 93 LYS A CA 1
ATOM 759 C C . LYS A 1 93 ? -10.624 -20.399 14.675 1.00 37.84 93 LYS A C 1
ATOM 761 O O . LYS A 1 93 ? -10.504 -21.251 13.798 1.00 37.84 93 LYS A O 1
ATOM 766 N N . GLU A 1 94 ? -11.691 -19.607 14.726 1.00 31.62 94 GLU A N 1
ATOM 767 C CA . GLU A 1 94 ? -12.604 -19.470 13.604 1.00 31.62 94 GLU A CA 1
ATOM 768 C C . GLU A 1 94 ? -11.804 -18.861 12.452 1.00 31.62 94 GLU A C 1
ATOM 770 O O . GLU A 1 94 ? -11.193 -17.797 12.590 1.00 31.62 94 GLU A O 1
ATOM 775 N N . ASN A 1 95 ? -11.806 -19.556 11.312 1.00 31.81 95 ASN A N 1
ATOM 776 C CA . ASN A 1 95 ? -11.378 -19.028 10.023 1.00 31.81 95 ASN A CA 1
ATOM 777 C C . ASN A 1 95 ? -11.816 -17.564 9.914 1.00 31.81 95 ASN A C 1
ATOM 779 O O . ASN A 1 95 ? -13.015 -17.289 9.827 1.00 31.81 95 ASN A O 1
ATOM 783 N N . ILE A 1 96 ? -10.859 -16.631 9.929 1.00 42.03 96 ILE A N 1
ATOM 784 C CA . ILE A 1 96 ? -11.132 -15.208 9.739 1.00 42.03 96 ILE A CA 1
ATOM 785 C C . ILE A 1 96 ? -11.552 -15.050 8.279 1.00 42.03 96 ILE A C 1
ATOM 787 O O . ILE A 1 96 ? -10.759 -14.713 7.401 1.00 42.03 96 ILE A O 1
ATOM 791 N N . VAL A 1 97 ? -12.823 -15.325 7.998 1.00 39.09 97 VAL A N 1
ATOM 792 C CA . VAL A 1 97 ? -13.482 -14.839 6.799 1.00 39.09 97 VAL A CA 1
ATOM 793 C C . VAL A 1 97 ? -13.328 -13.332 6.889 1.00 39.09 97 VAL A C 1
ATOM 795 O O . VAL A 1 97 ? -13.866 -12.696 7.794 1.00 39.09 97 VAL A O 1
ATOM 798 N N . HIS A 1 98 ? -12.506 -12.763 6.010 1.00 48.78 98 HIS A N 1
ATOM 799 C CA . HIS A 1 98 ? -12.367 -11.322 5.886 1.00 48.78 98 HIS A CA 1
ATOM 800 C C . HIS A 1 98 ? -13.709 -10.757 5.418 1.00 48.78 98 HIS A C 1
ATOM 802 O O . HIS A 1 98 ? -13.929 -10.566 4.221 1.00 48.78 98 HIS A O 1
ATOM 808 N N . GLU A 1 99 ? -14.623 -10.531 6.362 1.00 59.62 99 GLU A N 1
ATOM 809 C CA . GLU A 1 99 ? -15.893 -9.870 6.117 1.00 59.62 99 GLU A CA 1
ATOM 810 C C . GLU A 1 99 ? -15.583 -8.509 5.490 1.00 59.62 99 GLU A C 1
ATOM 812 O O . GLU A 1 99 ? -14.904 -7.650 6.062 1.00 59.62 99 GLU A O 1
ATOM 817 N N . GLN A 1 100 ? -15.994 -8.353 4.233 1.00 66.69 100 GLN A N 1
ATOM 818 C CA . GLN A 1 100 ? -15.787 -7.124 3.488 1.00 66.69 100 GLN A CA 1
ATOM 819 C C . GLN A 1 100 ? -16.790 -6.088 3.987 1.00 66.69 100 GLN A C 1
ATOM 821 O O . GLN A 1 100 ? -17.952 -6.066 3.586 1.00 66.69 100 GLN A O 1
ATOM 826 N N . PHE A 1 101 ? -16.333 -5.209 4.870 1.00 77.38 101 PHE A N 1
ATOM 827 C CA . PHE A 1 101 ? -17.116 -4.064 5.313 1.00 77.38 101 PHE A CA 1
ATOM 828 C C . PHE A 1 101 ? -16.992 -2.924 4.303 1.00 77.38 101 PHE A C 1
ATOM 830 O O . PHE A 1 101 ? -15.891 -2.541 3.902 1.00 77.38 101 PHE A O 1
ATOM 837 N N . SER A 1 102 ? -18.119 -2.332 3.910 1.00 80.00 102 SER A N 1
ATOM 838 C CA . SER A 1 102 ? -18.087 -1.091 3.136 1.00 80.00 102 SER A CA 1
ATOM 839 C C . SER A 1 102 ? -17.684 0.085 4.029 1.00 80.00 102 SER A C 1
ATOM 841 O O . SER A 1 102 ? -17.992 0.115 5.221 1.00 80.00 102 SER A O 1
ATOM 843 N N . LEU A 1 103 ? -17.022 1.092 3.456 1.00 78.56 103 LEU A N 1
ATOM 844 C CA . LEU A 1 103 ? -16.589 2.280 4.201 1.00 78.56 103 LEU A CA 1
ATOM 845 C C . LEU A 1 103 ? -17.783 3.033 4.821 1.00 78.56 103 LEU A C 1
ATOM 847 O O . LEU A 1 103 ? -17.720 3.496 5.957 1.00 78.56 103 LEU A O 1
ATOM 851 N N . GLU A 1 104 ? -18.916 3.068 4.118 1.00 83.56 104 GLU A N 1
ATOM 852 C CA . GLU A 1 104 ? -20.173 3.614 4.639 1.00 83.56 104 GLU A CA 1
ATOM 853 C C . GLU A 1 104 ? -20.730 2.802 5.816 1.00 83.56 104 GLU A C 1
ATOM 855 O O . GLU A 1 104 ? -21.260 3.374 6.769 1.00 83.56 104 GLU A O 1
ATOM 860 N N . TYR A 1 105 ? -20.583 1.474 5.803 1.00 87.38 105 TYR A N 1
ATOM 861 C CA . TYR A 1 105 ? -20.953 0.641 6.947 1.00 87.38 105 TYR A CA 1
ATOM 862 C C . TYR A 1 105 ? -20.079 0.952 8.168 1.00 87.38 105 TYR A C 1
ATOM 864 O O . TYR A 1 105 ? -20.615 1.190 9.250 1.00 87.38 105 TYR A O 1
ATOM 872 N N . MET A 1 106 ? -18.758 1.038 7.986 1.00 86.44 106 MET A N 1
ATOM 873 C CA . MET A 1 106 ? -17.815 1.389 9.058 1.00 86.44 106 MET A CA 1
ATOM 874 C C . MET A 1 106 ? -18.161 2.737 9.703 1.00 86.44 106 MET A C 1
ATOM 876 O O . MET A 1 106 ? -18.230 2.839 10.929 1.00 86.44 106 MET A O 1
ATOM 880 N N . LYS A 1 107 ? -18.463 3.756 8.882 1.00 87.19 107 LYS A N 1
ATOM 881 C CA . LYS A 1 107 ? -18.907 5.077 9.358 1.00 87.19 107 LYS A CA 1
ATOM 882 C C . LYS A 1 107 ? -20.172 4.991 10.206 1.00 87.19 107 LYS A C 1
ATOM 884 O O . LYS A 1 107 ? -20.244 5.637 11.248 1.00 87.19 107 LYS A O 1
ATOM 889 N N . ARG A 1 108 ? -21.169 4.200 9.787 1.00 89.88 108 ARG A N 1
ATOM 890 C CA . ARG A 1 108 ? -22.412 4.017 10.560 1.00 89.88 108 ARG A CA 1
ATOM 891 C C . ARG A 1 108 ? -22.158 3.350 11.907 1.00 89.88 108 ARG A C 1
ATOM 893 O O . ARG A 1 108 ? -22.713 3.806 12.903 1.00 89.88 108 ARG A O 1
ATOM 900 N N . VAL A 1 109 ? -21.315 2.316 11.940 1.00 89.69 109 VAL A N 1
ATOM 901 C CA . VAL A 1 109 ? -20.946 1.616 13.182 1.00 89.69 109 VAL A CA 1
ATOM 902 C C . VAL A 1 109 ? -20.284 2.579 14.163 1.00 89.69 109 VAL A C 1
ATOM 904 O O . VAL A 1 109 ? -20.678 2.631 15.324 1.00 89.69 109 VAL A O 1
ATOM 907 N N . ILE A 1 110 ? -19.322 3.378 13.698 1.00 88.75 110 ILE A N 1
ATOM 908 C CA . ILE A 1 110 ? -18.603 4.333 14.552 1.00 88.75 110 ILE A CA 1
ATOM 909 C C . ILE A 1 110 ? -19.508 5.467 15.009 1.00 88.75 110 ILE A C 1
ATOM 911 O O . ILE A 1 110 ? -19.522 5.780 16.193 1.00 88.75 110 ILE A O 1
ATOM 915 N N . LYS A 1 111 ? -20.333 6.026 14.117 1.00 91.00 111 LYS A N 1
ATOM 916 C CA . LYS A 1 111 ? -21.303 7.065 14.488 1.00 91.00 111 LYS A CA 1
ATOM 917 C C . LYS A 1 111 ? -22.253 6.587 15.588 1.00 91.00 111 LYS A C 1
ATOM 919 O O . LYS A 1 111 ? -22.576 7.358 16.482 1.00 91.00 111 LYS A O 1
ATOM 924 N N . PHE A 1 112 ? -22.695 5.332 15.513 1.00 89.19 112 PHE A N 1
ATOM 925 C CA . PHE A 1 112 ? -23.526 4.727 16.548 1.00 89.19 112 PHE A CA 1
ATOM 926 C C . PHE A 1 112 ? -22.730 4.471 17.835 1.00 89.19 112 PHE A C 1
ATOM 928 O O . PHE A 1 112 ? -23.224 4.743 18.917 1.00 89.19 112 PHE A O 1
ATOM 935 N N . TYR A 1 113 ? -21.485 3.998 17.747 1.00 87.69 113 TYR A N 1
ATOM 936 C CA . TYR A 1 113 ? -20.648 3.749 18.926 1.00 87.69 113 TYR A CA 1
ATOM 937 C C . TYR A 1 113 ? -20.257 5.028 19.687 1.00 87.69 113 TYR A C 1
ATOM 939 O O . TYR A 1 113 ? -20.245 5.037 20.919 1.00 87.69 113 TYR A O 1
ATOM 947 N N . ASP A 1 114 ? -19.959 6.108 18.964 1.00 86.56 114 ASP A N 1
ATOM 948 C CA . ASP A 1 114 ? -19.533 7.391 19.530 1.00 86.56 114 ASP A CA 1
ATOM 949 C C . ASP A 1 114 ? -20.704 8.330 19.865 1.00 86.56 114 ASP A C 1
ATOM 951 O O . ASP A 1 114 ? -20.476 9.432 20.368 1.00 86.56 114 ASP A O 1
ATOM 955 N N . GLU A 1 115 ? -21.955 7.912 19.635 1.00 87.75 115 GLU A N 1
ATOM 956 C CA . GLU A 1 115 ? -23.133 8.670 20.060 1.00 87.75 115 GLU A CA 1
ATOM 957 C C . GLU A 1 115 ? -23.085 8.864 21.586 1.00 87.75 115 GLU A C 1
ATOM 959 O O . GLU A 1 115 ? -23.019 7.904 22.362 1.00 87.75 115 GLU A O 1
ATOM 964 N N . LYS A 1 116 ? -23.085 10.124 22.026 1.00 85.06 116 LYS A N 1
ATOM 965 C CA . LYS A 1 116 ? -23.076 10.495 23.444 1.00 85.06 116 LYS A CA 1
ATOM 966 C C . LYS A 1 116 ? -24.479 10.864 23.893 1.00 85.06 116 LYS A C 1
ATOM 968 O O . LYS A 1 116 ? -25.256 11.426 23.127 1.00 85.06 116 LYS A O 1
ATOM 973 N N . ASP A 1 117 ? -24.789 10.546 25.141 1.00 79.31 117 ASP A N 1
ATOM 974 C CA . ASP A 1 117 ? -26.018 11.008 25.772 1.00 79.31 117 ASP A CA 1
ATOM 975 C C . ASP A 1 117 ? -25.881 12.501 26.111 1.00 79.31 117 ASP A C 1
ATOM 977 O O . ASP A 1 117 ? -24.941 12.914 26.796 1.00 79.31 117 ASP A O 1
ATOM 981 N N . GLU A 1 118 ? -26.824 13.306 25.624 1.00 73.19 118 GLU A N 1
ATOM 982 C CA . GLU A 1 118 ? -26.871 14.760 25.806 1.00 73.19 118 GLU A CA 1
ATOM 983 C C . GLU A 1 118 ? -26.937 15.170 27.284 1.00 73.19 118 GLU A C 1
ATOM 985 O O . GLU A 1 118 ? -26.511 16.269 27.636 1.00 73.19 118 GLU A O 1
ATOM 990 N N . LYS A 1 119 ? -27.440 14.295 28.165 1.00 72.19 119 LYS A N 1
ATOM 991 C CA . LYS A 1 119 ? -27.624 14.608 29.591 1.00 72.19 119 LYS A CA 1
ATOM 992 C C . LYS A 1 119 ? -26.426 14.255 30.464 1.00 72.19 119 LYS A C 1
ATOM 994 O O . LYS A 1 119 ? -26.200 14.911 31.474 1.00 72.19 119 LYS A O 1
ATOM 999 N N . THR A 1 120 ? -25.684 13.209 30.115 1.00 73.75 120 THR A N 1
ATOM 1000 C CA . THR A 1 120 ? -24.599 12.675 30.957 1.00 73.75 120 THR A CA 1
ATOM 1001 C C . THR A 1 120 ? -23.217 12.824 30.327 1.00 73.75 120 THR A C 1
ATOM 1003 O O . THR A 1 120 ? -22.218 12.597 31.007 1.00 73.75 120 THR A O 1
ATOM 1006 N N . GLY A 1 121 ? -23.125 13.183 29.040 1.00 71.94 121 GLY A N 1
ATOM 1007 C CA . GLY A 1 121 ? -21.861 13.329 28.304 1.00 71.94 121 GLY A CA 1
ATOM 1008 C C . GLY A 1 121 ? -21.089 12.017 28.100 1.00 71.94 121 GLY A C 1
ATOM 1009 O O . GLY A 1 121 ? -20.044 12.005 27.441 1.00 71.94 121 GLY A O 1
ATOM 1010 N N . LYS A 1 122 ? -21.597 10.907 28.648 1.00 78.94 122 LYS A N 1
ATOM 1011 C CA . LYS A 1 122 ? -21.051 9.557 28.507 1.00 78.94 122 LYS A CA 1
ATOM 1012 C C . LYS A 1 122 ? -21.506 8.945 27.182 1.00 78.94 122 LYS A C 1
ATOM 1014 O O . LYS A 1 122 ? -22.471 9.394 26.561 1.00 78.94 122 LYS A O 1
ATOM 1019 N N . ARG A 1 123 ? -20.791 7.908 26.736 1.00 79.62 123 ARG A N 1
ATOM 1020 C CA . ARG A 1 123 ? -21.204 7.112 25.571 1.00 79.62 123 ARG A CA 1
ATOM 1021 C C . ARG A 1 123 ? -22.579 6.503 25.834 1.00 79.62 123 ARG A C 1
ATOM 1023 O O . ARG A 1 123 ? -22.787 5.900 26.884 1.00 79.62 123 ARG A O 1
ATOM 1030 N N . LYS A 1 124 ? -23.485 6.652 24.871 1.00 83.06 124 LYS A N 1
ATOM 1031 C CA . LYS A 1 124 ? -24.869 6.175 24.958 1.00 83.06 124 LYS A CA 1
ATOM 1032 C C . LYS A 1 124 ? -24.970 4.662 24.783 1.00 83.06 124 LYS A C 1
ATOM 1034 O O . LYS A 1 124 ? -25.818 4.030 25.403 1.00 83.06 124 LYS A O 1
ATOM 1039 N N . HIS A 1 125 ? -24.099 4.079 23.958 1.00 84.00 125 HIS A N 1
ATOM 1040 C CA . HIS A 1 125 ? -24.163 2.665 23.592 1.00 84.00 125 HIS A CA 1
ATOM 1041 C C . HIS A 1 125 ? -22.944 1.893 24.093 1.00 84.00 125 HIS A C 1
ATOM 1043 O O . HIS A 1 125 ? -21.796 2.276 23.867 1.00 84.00 125 HIS A O 1
ATOM 1049 N N . SER A 1 126 ? -23.196 0.759 24.749 1.00 86.81 126 SER A N 1
ATOM 1050 C CA . SER A 1 126 ? -22.159 -0.219 25.087 1.00 86.81 126 SER A CA 1
ATOM 1051 C C . SER A 1 126 ? -21.757 -1.041 23.858 1.00 86.81 126 SER A C 1
ATOM 1053 O O . SER A 1 126 ? -22.516 -1.151 22.892 1.00 86.81 126 SER A O 1
ATOM 1055 N N . PHE A 1 127 ? -20.593 -1.698 23.899 1.00 84.50 127 PHE A N 1
ATOM 1056 C CA . PHE A 1 127 ? -20.193 -2.609 22.817 1.00 84.50 127 PHE A CA 1
ATOM 1057 C C . PHE A 1 127 ? -21.217 -3.737 22.602 1.00 84.50 127 PHE A C 1
ATOM 1059 O O . PHE A 1 127 ? -21.499 -4.100 21.464 1.00 84.50 127 PHE A O 1
ATOM 1066 N N . LEU A 1 128 ? -21.851 -4.230 23.671 1.00 87.56 128 LEU A N 1
ATOM 1067 C CA . LEU A 1 128 ? -22.907 -5.237 23.573 1.00 87.56 128 LEU A CA 1
ATOM 1068 C C . LEU A 1 128 ? -24.114 -4.728 22.763 1.00 87.56 128 LEU A C 1
ATOM 1070 O O . LEU A 1 128 ? -24.695 -5.473 21.974 1.00 87.56 128 LEU A O 1
ATOM 1074 N N . SER A 1 129 ? -24.447 -3.442 22.900 1.00 86.94 129 SER A N 1
ATOM 1075 C CA . SER A 1 129 ? -25.493 -2.787 22.103 1.00 86.94 129 SER A CA 1
ATOM 1076 C C . SER A 1 129 ? -25.089 -2.681 20.629 1.00 86.94 129 SER A C 1
ATOM 1078 O O . SER A 1 129 ? -25.899 -2.974 19.748 1.00 86.94 129 SER A O 1
ATOM 1080 N N . VAL A 1 130 ? -23.818 -2.359 20.353 1.00 86.94 130 VAL A N 1
ATOM 1081 C CA . VAL A 1 130 ? -23.265 -2.365 18.987 1.00 86.94 130 VAL A CA 1
ATOM 1082 C C . VAL A 1 130 ? -23.323 -3.760 18.373 1.00 86.94 130 VAL A C 1
ATOM 1084 O O . VAL A 1 130 ? -23.829 -3.894 17.265 1.00 86.94 130 VAL A O 1
ATOM 1087 N N . LYS A 1 131 ? -22.889 -4.803 19.090 1.00 89.69 131 LYS A N 1
ATOM 1088 C CA . LYS A 1 131 ? -22.917 -6.200 18.620 1.00 89.69 131 LYS A CA 1
ATOM 1089 C C . LYS A 1 131 ? -24.340 -6.669 18.290 1.00 89.69 131 LYS A C 1
ATOM 1091 O O . LYS A 1 131 ? -24.549 -7.370 17.303 1.00 89.69 131 LYS A O 1
ATOM 1096 N N . ARG A 1 132 ? -25.341 -6.250 19.078 1.00 88.50 132 ARG A N 1
ATOM 1097 C CA . ARG A 1 132 ? -26.763 -6.556 18.818 1.00 88.50 132 ARG A CA 1
ATOM 1098 C C . ARG A 1 132 ? -27.299 -5.853 17.569 1.00 88.50 132 ARG A C 1
ATOM 1100 O O . ARG A 1 132 ? -28.044 -6.469 16.809 1.00 88.50 132 ARG A O 1
ATOM 1107 N N . HIS A 1 133 ? -26.939 -4.586 17.359 1.00 87.06 133 HIS A N 1
ATOM 1108 C CA . HIS A 1 133 ? -27.412 -3.800 16.214 1.00 87.06 133 HIS A CA 1
ATOM 1109 C C . HIS A 1 133 ? -26.664 -4.145 14.914 1.00 87.06 133 HIS A C 1
ATOM 1111 O O . HIS A 1 133 ? -27.259 -4.225 13.841 1.00 87.06 133 HIS A O 1
ATOM 1117 N N . PHE A 1 134 ? -25.364 -4.411 15.017 1.00 88.12 134 PHE A N 1
ATOM 1118 C CA . PHE A 1 134 ? -24.455 -4.707 13.917 1.00 88.12 134 PHE A CA 1
ATOM 1119 C C . PHE A 1 134 ? -23.899 -6.123 14.067 1.00 88.12 134 PHE A C 1
ATOM 1121 O O . PHE A 1 134 ? -22.781 -6.321 14.535 1.00 88.12 134 PHE A O 1
ATOM 1128 N N . LYS A 1 135 ? -24.676 -7.118 13.627 1.00 85.50 135 LYS A N 1
ATOM 1129 C CA . LYS A 1 135 ? -24.366 -8.548 13.825 1.00 85.50 135 LYS A CA 1
ATOM 1130 C C . LYS A 1 135 ? -23.017 -9.004 13.246 1.00 85.50 135 LYS A C 1
ATOM 1132 O O . LYS A 1 135 ? -22.458 -9.976 13.732 1.00 85.50 135 LYS A O 1
ATOM 1137 N N . GLN A 1 136 ? -22.499 -8.305 12.233 1.00 84.19 136 GLN A N 1
ATOM 1138 C CA . GLN A 1 136 ? -21.191 -8.589 11.622 1.00 84.19 136 GLN A CA 1
ATOM 1139 C C . GLN A 1 136 ? -20.011 -8.101 12.493 1.00 84.19 136 GLN A C 1
ATOM 1141 O O . GLN A 1 136 ? -18.872 -8.516 12.327 1.00 84.19 136 GLN A O 1
ATOM 1146 N N . VAL A 1 137 ? -20.247 -7.213 13.465 1.00 85.12 137 VAL A N 1
ATOM 1147 C CA . VAL A 1 137 ? -19.193 -6.685 14.344 1.00 85.12 137 VAL A CA 1
ATOM 1148 C C . VAL A 1 137 ? -19.050 -7.604 15.560 1.00 85.12 137 VAL A C 1
ATOM 1150 O O . VAL A 1 137 ? -19.617 -7.351 16.623 1.00 85.12 137 VAL A O 1
ATOM 1153 N N . LYS A 1 138 ? -18.298 -8.699 15.396 1.00 84.75 138 LYS A N 1
ATOM 1154 C CA . LYS A 1 138 ? -18.142 -9.738 16.434 1.00 84.75 138 LYS A CA 1
ATOM 1155 C C . LYS A 1 138 ? -17.332 -9.277 17.657 1.00 84.75 138 LYS A C 1
ATOM 1157 O O . LYS A 1 138 ? -17.707 -9.577 18.789 1.00 84.75 138 LYS A O 1
ATOM 1162 N N . HIS A 1 139 ? -16.253 -8.521 17.430 1.00 85.94 139 HIS A N 1
ATOM 1163 C CA . HIS A 1 139 ? -15.266 -8.146 18.455 1.00 85.94 139 HIS A CA 1
ATOM 1164 C C . HIS A 1 139 ? -15.059 -6.632 18.565 1.00 85.94 139 HIS A C 1
ATOM 1166 O O . HIS A 1 139 ? -15.155 -5.899 17.580 1.00 85.94 139 HIS A O 1
ATOM 1172 N N . LYS A 1 140 ? -14.679 -6.162 19.758 1.00 83.38 140 LYS A N 1
ATOM 1173 C CA . LYS A 1 140 ? -14.415 -4.739 20.037 1.00 83.38 140 LYS A CA 1
ATOM 1174 C C . LYS A 1 140 ? -13.288 -4.162 19.172 1.00 83.38 140 LYS A C 1
ATOM 1176 O O . LYS A 1 140 ? -13.355 -3.004 18.769 1.00 83.38 140 LYS A O 1
ATOM 1181 N N . ASN A 1 141 ? -12.313 -4.993 18.798 1.00 85.25 141 ASN A N 1
ATOM 1182 C CA . ASN A 1 141 ? -11.190 -4.615 17.931 1.00 85.25 141 ASN A CA 1
ATOM 1183 C C . ASN A 1 141 ? -11.622 -4.123 16.540 1.00 85.25 141 ASN A C 1
ATOM 1185 O O . ASN A 1 141 ? -10.894 -3.348 15.916 1.00 85.25 141 ASN A O 1
ATOM 1189 N N . TYR A 1 142 ? -12.810 -4.506 16.056 1.00 86.69 142 TYR A N 1
ATOM 1190 C CA . TYR A 1 142 ? -13.348 -3.966 14.805 1.00 86.69 142 TYR A CA 1
ATOM 1191 C C . TYR A 1 142 ? -13.582 -2.458 14.877 1.00 86.69 142 TYR A C 1
ATOM 1193 O O . TYR A 1 142 ? -13.367 -1.779 13.881 1.00 86.69 142 TYR A O 1
ATOM 1201 N N . ILE A 1 143 ? -13.949 -1.919 16.042 1.00 87.62 143 ILE A N 1
ATOM 1202 C CA . ILE A 1 143 ? -14.177 -0.480 16.212 1.00 87.62 143 ILE A CA 1
ATOM 1203 C C . ILE A 1 143 ? -12.876 0.299 16.003 1.00 87.62 143 ILE A C 1
ATOM 1205 O O . ILE A 1 143 ? -12.843 1.220 15.191 1.00 87.62 143 ILE A O 1
ATOM 1209 N N . LEU A 1 144 ? -11.789 -0.131 16.654 1.00 85.38 144 LEU A N 1
ATOM 1210 C CA . LEU A 1 144 ? -10.461 0.474 16.491 1.00 85.38 144 LEU A CA 1
ATOM 1211 C C . LEU A 1 144 ? -9.978 0.377 15.036 1.00 85.38 144 LEU A C 1
ATOM 1213 O O . LEU A 1 144 ? -9.468 1.344 14.471 1.00 85.38 144 LEU A O 1
ATOM 1217 N N . ARG A 1 145 ? -10.186 -0.779 14.390 1.00 84.12 145 ARG A N 1
ATOM 1218 C CA . ARG A 1 145 ? -9.847 -0.967 12.971 1.00 84.12 145 ARG A CA 1
ATOM 1219 C C . ARG A 1 145 ? -10.658 -0.053 12.058 1.00 84.12 145 ARG A C 1
ATOM 1221 O O . ARG A 1 145 ? -10.087 0.554 11.159 1.00 84.12 145 ARG A O 1
ATOM 1228 N N . PHE A 1 146 ? -11.963 0.064 12.283 1.00 86.50 146 PHE A N 1
ATOM 1229 C CA . PHE A 1 146 ? -12.826 0.942 11.498 1.00 86.50 146 PHE A CA 1
ATOM 1230 C C . PHE A 1 146 ? -12.422 2.409 11.657 1.00 86.50 146 PHE A C 1
ATOM 1232 O O . PHE A 1 146 ? -12.415 3.123 10.659 1.00 86.50 146 PHE A O 1
ATOM 1239 N N . GLN A 1 147 ? -12.028 2.846 12.859 1.00 85.06 147 GLN A N 1
ATOM 1240 C CA . GLN A 1 147 ? -11.564 4.219 13.093 1.00 85.06 147 GLN A CA 1
ATOM 1241 C C . GLN A 1 147 ? -10.313 4.487 12.257 1.00 85.06 147 GLN A C 1
ATOM 1243 O O . GLN A 1 147 ? -10.305 5.407 11.439 1.00 85.06 147 GLN A O 1
ATOM 1248 N N . LYS A 1 148 ? -9.334 3.578 12.329 1.00 83.69 148 LYS A N 1
ATOM 1249 C CA . LYS A 1 148 ? -8.120 3.638 11.510 1.00 83.69 148 LYS A CA 1
ATOM 1250 C C . LYS A 1 148 ? -8.419 3.639 10.007 1.00 83.69 148 LYS A C 1
ATOM 1252 O O . LYS A 1 148 ? -7.784 4.377 9.260 1.00 83.69 148 LYS A O 1
ATOM 1257 N N . TYR A 1 149 ? -9.371 2.836 9.530 1.00 82.81 149 TYR A N 1
ATOM 1258 C CA . TYR A 1 149 ? -9.741 2.810 8.107 1.00 82.81 149 TYR A CA 1
ATOM 1259 C C . TYR A 1 149 ? -10.440 4.087 7.645 1.00 82.81 149 TYR A C 1
ATOM 1261 O O . TYR A 1 149 ? -10.235 4.508 6.510 1.00 82.81 149 TYR A O 1
ATOM 1269 N N . ILE A 1 150 ? -11.237 4.726 8.502 1.00 82.38 150 ILE A N 1
ATOM 1270 C CA . ILE A 1 150 ? -11.845 6.021 8.182 1.00 82.38 150 ILE A CA 1
ATOM 1271 C C . ILE A 1 150 ? -10.774 7.112 8.130 1.00 82.38 150 ILE A C 1
ATOM 1273 O O . ILE A 1 150 ? -10.752 7.878 7.168 1.00 82.38 150 ILE A O 1
ATOM 1277 N N . GLU A 1 151 ? -9.868 7.151 9.108 1.00 81.81 151 GLU A N 1
ATOM 1278 C CA . GLU A 1 151 ? -8.747 8.102 9.139 1.00 81.81 151 GLU A CA 1
ATOM 1279 C C . GLU A 1 151 ? -7.840 7.952 7.914 1.00 81.81 151 GLU A C 1
ATOM 1281 O O . GLU A 1 151 ? -7.471 8.935 7.277 1.00 81.81 151 GLU A O 1
ATOM 1286 N N . THR A 1 152 ? -7.539 6.712 7.528 1.00 74.88 152 THR A N 1
ATOM 1287 C CA . THR A 1 152 ? -6.693 6.405 6.365 1.00 74.88 152 THR A CA 1
ATOM 1288 C C . THR A 1 152 ? -7.445 6.432 5.026 1.00 74.88 152 THR A C 1
ATOM 1290 O O . THR A 1 152 ? -6.867 6.058 4.003 1.00 74.88 152 THR A O 1
ATOM 1293 N N . GLN A 1 153 ? -8.702 6.899 5.014 1.00 72.06 153 GLN A N 1
ATOM 1294 C CA . GLN A 1 153 ? -9.599 6.997 3.851 1.00 72.06 153 GLN A CA 1
ATOM 1295 C C . GLN A 1 153 ? -9.804 5.697 3.058 1.00 72.06 153 GLN A C 1
ATOM 1297 O O . GLN A 1 153 ? -10.012 5.708 1.845 1.00 72.06 153 GLN A O 1
ATOM 1302 N N . GLY A 1 154 ? -9.779 4.553 3.728 1.00 74.12 154 GLY A N 1
ATOM 1303 C CA . GLY A 1 154 ? -10.032 3.270 3.092 1.00 74.12 154 GLY A CA 1
ATOM 1304 C C . GLY A 1 154 ? -9.289 2.129 3.754 1.00 74.12 154 GLY A C 1
ATOM 1305 O O . GLY A 1 154 ? -8.374 2.301 4.555 1.00 74.12 154 GLY A O 1
ATOM 1306 N N . THR A 1 155 ? -9.682 0.918 3.385 1.00 78.50 155 THR A N 1
ATOM 1307 C CA . THR A 1 155 ? -8.939 -0.281 3.782 1.00 78.50 155 THR A CA 1
ATOM 1308 C C . THR A 1 155 ? -7.691 -0.454 2.920 1.00 78.50 155 THR A C 1
ATOM 1310 O O . THR A 1 155 ? -7.685 -0.081 1.747 1.00 78.50 155 THR A O 1
ATOM 1313 N N . LYS A 1 156 ? -6.661 -1.121 3.458 1.00 79.50 156 LYS A N 1
ATOM 1314 C CA . LYS A 1 156 ? -5.473 -1.527 2.682 1.00 79.50 156 LYS A CA 1
ATOM 1315 C C . LYS A 1 156 ? -5.863 -2.265 1.395 1.00 79.50 156 LYS A C 1
ATOM 1317 O O . LYS A 1 156 ? -5.324 -1.985 0.335 1.00 79.50 156 LYS A O 1
ATOM 1322 N N . ARG A 1 157 ? -6.851 -3.164 1.476 1.00 80.44 157 ARG A N 1
ATOM 1323 C CA . ARG A 1 157 ? -7.360 -3.910 0.317 1.00 80.44 157 ARG A CA 1
ATOM 1324 C C . ARG A 1 157 ? -7.976 -2.994 -0.739 1.00 80.44 157 ARG A C 1
ATOM 1326 O O . ARG A 1 157 ? -7.625 -3.113 -1.899 1.00 80.44 157 ARG A O 1
ATOM 1333 N N . GLN A 1 158 ? -8.822 -2.043 -0.343 1.00 80.94 158 GLN A N 1
ATOM 1334 C CA . GLN A 1 158 ? -9.389 -1.068 -1.284 1.00 80.94 158 GLN A CA 1
ATOM 1335 C C . GLN A 1 158 ? -8.305 -0.235 -1.970 1.00 80.94 158 GLN A C 1
ATOM 1337 O O . GLN A 1 158 ? -8.403 0.001 -3.170 1.00 80.94 158 GLN A O 1
ATOM 1342 N N . LYS A 1 159 ? -7.265 0.182 -1.236 1.00 85.69 159 LYS A N 1
ATOM 1343 C CA . LYS A 1 159 ? -6.131 0.910 -1.822 1.00 85.69 159 LYS A CA 1
ATOM 1344 C C . LYS A 1 159 ? -5.363 0.045 -2.822 1.00 85.69 159 LYS A C 1
ATOM 1346 O O . LYS A 1 159 ? -5.073 0.511 -3.918 1.00 85.69 159 LYS A O 1
ATOM 1351 N N . LEU A 1 160 ? -5.110 -1.222 -2.488 1.00 87.56 160 LEU A N 1
ATOM 1352 C CA . LEU A 1 160 ? -4.495 -2.191 -3.401 1.00 87.56 160 LEU A CA 1
ATOM 1353 C C . LEU A 1 160 ? -5.340 -2.419 -4.660 1.00 87.56 160 LEU A C 1
ATOM 1355 O O . LEU A 1 160 ? -4.796 -2.405 -5.761 1.00 87.56 160 LEU A O 1
ATOM 1359 N N . ASP A 1 161 ? -6.657 -2.573 -4.516 1.00 87.44 161 ASP A N 1
ATOM 1360 C CA . ASP A 1 161 ? -7.578 -2.780 -5.638 1.00 87.44 161 ASP A CA 1
ATOM 1361 C C . ASP A 1 161 ? -7.637 -1.539 -6.545 1.00 87.44 161 ASP A C 1
ATOM 1363 O O . ASP A 1 161 ? -7.588 -1.656 -7.772 1.00 87.44 161 ASP A O 1
ATOM 1367 N N . GLN A 1 162 ? -7.685 -0.337 -5.956 1.00 89.12 162 GLN A N 1
ATOM 1368 C CA . GLN A 1 162 ? -7.616 0.930 -6.693 1.00 89.12 162 GLN A CA 1
ATOM 1369 C C . GLN A 1 162 ? -6.286 1.081 -7.432 1.00 89.12 162 GLN A C 1
ATOM 1371 O O . GLN A 1 162 ? -6.270 1.507 -8.589 1.00 89.12 162 GLN A O 1
ATOM 1376 N N . ASN A 1 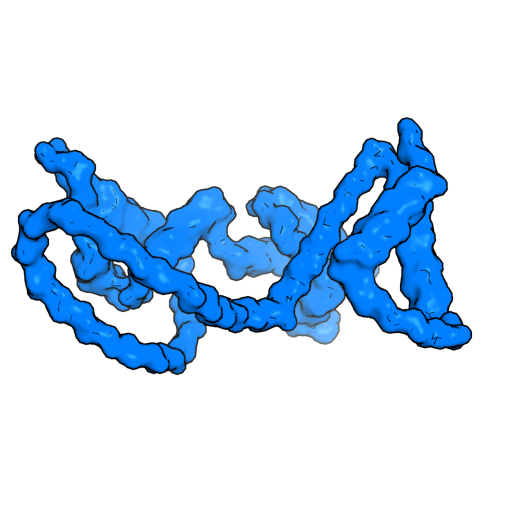163 ? -5.183 0.712 -6.780 1.00 92.12 163 ASN A N 1
ATOM 1377 C CA . ASN A 1 163 ? -3.859 0.754 -7.377 1.00 92.12 163 ASN A CA 1
ATOM 1378 C C . ASN A 1 163 ? -3.759 -0.219 -8.564 1.00 92.12 163 ASN A C 1
ATOM 1380 O O . ASN A 1 163 ? -3.465 0.190 -9.685 1.00 92.12 163 ASN A O 1
ATOM 1384 N N . SER A 1 164 ? -4.129 -1.484 -8.349 1.00 93.12 164 SER A N 1
ATOM 1385 C CA . SER A 1 164 ? -4.179 -2.523 -9.386 1.00 93.12 164 SER A CA 1
ATOM 1386 C C . SER A 1 164 ? -5.043 -2.101 -10.580 1.00 93.12 164 SER A C 1
ATOM 1388 O O . SER A 1 164 ? -4.609 -2.190 -11.728 1.00 93.12 164 SER A O 1
ATOM 1390 N N . SER A 1 165 ? -6.231 -1.547 -10.328 1.00 94.38 165 SER A N 1
ATOM 1391 C CA . SER A 1 165 ? -7.136 -1.080 -11.389 1.00 94.38 165 SER A CA 1
ATOM 1392 C C . SER A 1 165 ? -6.520 0.044 -12.231 1.00 94.38 165 SER A C 1
ATOM 1394 O O . SER A 1 165 ? -6.610 0.024 -13.458 1.00 94.38 165 SER A O 1
ATOM 1396 N N . PHE A 1 166 ? -5.858 1.009 -11.588 1.00 96.25 166 PHE A N 1
ATOM 1397 C CA . PHE A 1 166 ? -5.185 2.114 -12.273 1.00 96.25 166 PHE A CA 1
ATOM 1398 C C . PHE A 1 166 ? -4.008 1.640 -13.135 1.00 96.25 166 PHE A C 1
ATOM 1400 O O . PHE A 1 166 ? -3.845 2.075 -14.281 1.00 96.25 166 PHE A O 1
ATOM 1407 N N . VAL A 1 167 ? -3.187 0.740 -12.597 1.00 96.06 167 VAL A N 1
ATOM 1408 C CA . VAL A 1 167 ? -2.032 0.180 -13.309 1.00 96.06 167 VAL A CA 1
ATOM 1409 C C . VAL A 1 167 ? -2.499 -0.630 -14.513 1.00 96.06 167 VAL A C 1
ATOM 1411 O O . VAL A 1 167 ? -1.940 -0.488 -15.599 1.00 96.06 167 VAL A O 1
ATOM 1414 N N . TYR A 1 168 ? -3.577 -1.402 -14.366 1.00 96.50 168 TYR A N 1
ATOM 1415 C CA . TYR A 1 168 ? -4.170 -2.138 -15.478 1.00 96.50 168 TYR A CA 1
ATOM 1416 C C . TYR A 1 168 ? -4.717 -1.215 -16.571 1.00 96.50 168 TYR A C 1
ATOM 1418 O O . TYR A 1 168 ? -4.454 -1.435 -17.753 1.00 96.50 168 TYR A O 1
ATOM 1426 N N . GLN A 1 169 ? -5.399 -0.130 -16.202 1.00 96.25 169 GLN A N 1
ATOM 1427 C CA . GLN A 1 169 ? -5.848 0.871 -17.172 1.00 96.25 169 GLN A CA 1
ATOM 1428 C C . GLN A 1 169 ? -4.665 1.515 -17.916 1.00 96.25 169 GLN A C 1
ATOM 1430 O O . GLN A 1 169 ? -4.709 1.683 -19.136 1.00 96.25 169 GLN A O 1
ATOM 1435 N N . SER A 1 170 ? -3.588 1.839 -17.199 1.00 94.75 170 SER A N 1
ATOM 1436 C CA . SER A 1 170 ? -2.362 2.402 -17.784 1.00 94.75 170 SER A CA 1
ATOM 1437 C C . SER A 1 170 ? -1.696 1.419 -18.749 1.00 94.75 170 SER A C 1
ATOM 1439 O O . SER A 1 170 ? -1.320 1.797 -19.860 1.00 94.75 170 SER A O 1
ATOM 1441 N N . PHE A 1 171 ? -1.648 0.139 -18.374 1.00 94.88 171 PHE A N 1
ATOM 1442 C CA . PHE A 1 171 ? -1.180 -0.942 -19.234 1.00 94.88 171 PHE A CA 1
ATOM 1443 C C . PHE A 1 171 ? -2.012 -1.041 -20.517 1.00 94.88 171 PHE A C 1
ATOM 1445 O O . PHE A 1 171 ? -1.453 -1.050 -21.613 1.00 94.88 171 PHE A O 1
ATOM 1452 N N . GLN A 1 172 ? -3.345 -1.058 -20.411 1.00 95.25 172 GLN A N 1
ATOM 1453 C CA . GLN A 1 172 ? -4.224 -1.112 -21.582 1.00 95.25 172 GLN A CA 1
ATOM 1454 C C . GLN A 1 172 ? -4.012 0.081 -22.520 1.00 95.25 172 GLN A C 1
ATOM 1456 O O . GLN A 1 172 ? -3.916 -0.112 -23.732 1.00 95.25 172 GLN A O 1
ATOM 1461 N N . ASN A 1 173 ? -3.865 1.290 -21.976 1.00 94.19 173 ASN A N 1
ATOM 1462 C CA . ASN A 1 17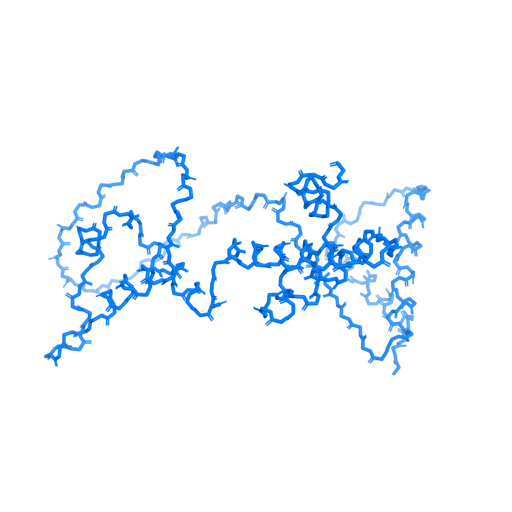3 ? -3.584 2.487 -22.768 1.00 94.19 173 ASN A CA 1
ATOM 1463 C C . ASN A 1 173 ? -2.249 2.374 -23.523 1.00 94.19 173 ASN A C 1
ATOM 1465 O O . ASN A 1 173 ? -2.186 2.686 -24.711 1.00 94.19 173 ASN A O 1
ATOM 1469 N N . ALA A 1 174 ? -1.194 1.879 -22.870 1.00 92.62 174 ALA A N 1
ATOM 1470 C CA . ALA A 1 174 ? 0.101 1.657 -23.514 1.00 92.62 174 ALA A CA 1
ATOM 1471 C C . ALA A 1 174 ? 0.012 0.600 -24.630 1.00 92.62 174 ALA A C 1
ATOM 1473 O O . ALA A 1 174 ? 0.550 0.796 -25.721 1.00 92.62 174 ALA A O 1
ATOM 1474 N N . ARG A 1 175 ? -0.744 -0.484 -24.406 1.00 90.88 175 ARG A N 1
ATOM 1475 C CA . ARG A 1 175 ? -0.991 -1.521 -25.422 1.00 90.88 175 ARG A CA 1
ATOM 1476 C C . ARG A 1 175 ? -1.772 -0.995 -26.624 1.00 90.88 175 ARG A C 1
ATOM 1478 O O . ARG A 1 175 ? -1.434 -1.351 -27.750 1.00 90.88 175 ARG A O 1
ATOM 1485 N N . GLN A 1 176 ? -2.767 -0.134 -26.409 1.00 92.94 176 GLN A N 1
ATOM 1486 C CA . GLN A 1 176 ? -3.505 0.531 -27.492 1.00 92.94 176 GLN A CA 1
ATOM 1487 C C . GLN A 1 176 ? -2.600 1.435 -28.339 1.00 92.94 176 GLN A C 1
ATOM 1489 O O . GLN A 1 176 ? -2.798 1.545 -29.545 1.00 92.94 176 GLN A O 1
ATOM 1494 N N . GLN A 1 177 ? -1.581 2.037 -27.723 1.00 92.56 177 GLN A N 1
ATOM 1495 C CA . GLN A 1 177 ? -0.574 2.858 -28.401 1.00 92.56 177 GLN A CA 1
ATOM 1496 C C . GLN A 1 177 ? 0.580 2.038 -29.001 1.00 92.56 177 GLN A C 1
ATOM 1498 O O . GLN A 1 177 ? 1.535 2.618 -29.512 1.00 92.56 177 GLN A O 1
ATOM 1503 N N . LEU A 1 178 ? 0.503 0.701 -28.952 1.00 90.81 178 LEU A N 1
ATOM 1504 C CA . LEU A 1 178 ? 1.549 -0.220 -29.411 1.00 90.81 178 LEU A CA 1
ATOM 1505 C C . LEU A 1 178 ? 2.908 0.004 -28.724 1.00 90.81 178 LEU A C 1
ATOM 1507 O O . LEU A 1 178 ? 3.954 -0.328 -29.282 1.00 90.81 178 LEU A O 1
ATOM 1511 N N . LEU A 1 179 ? 2.896 0.539 -27.501 1.00 89.19 179 LEU A N 1
ATOM 1512 C CA . LEU A 1 179 ? 4.102 0.728 -26.708 1.00 89.19 179 LEU A CA 1
ATOM 1513 C C . LEU A 1 179 ? 4.482 -0.586 -26.002 1.00 89.19 179 LEU A C 1
ATOM 1515 O O . LEU A 1 179 ? 3.604 -1.288 -25.477 1.00 89.19 179 LEU A O 1
ATOM 1519 N N . PRO A 1 180 ? 5.777 -0.949 -25.974 1.00 89.44 180 PRO A N 1
ATOM 1520 C CA . PRO A 1 180 ? 6.252 -2.012 -25.103 1.00 89.44 180 PRO A CA 1
ATOM 1521 C C . PRO A 1 180 ? 6.099 -1.570 -23.644 1.00 89.44 180 PRO A C 1
ATOM 1523 O O . PRO A 1 180 ? 6.334 -0.412 -23.316 1.00 89.44 180 PRO A O 1
ATOM 1526 N N . VAL A 1 181 ? 5.691 -2.501 -22.782 1.00 90.38 181 VAL A N 1
ATOM 1527 C CA . VAL A 1 181 ? 5.573 -2.268 -21.340 1.00 90.38 181 VAL A CA 1
ATOM 1528 C C . VAL A 1 181 ? 6.465 -3.263 -20.622 1.00 90.38 181 VAL A C 1
ATOM 1530 O O . VAL A 1 181 ? 6.389 -4.469 -20.879 1.00 90.38 181 VAL A O 1
ATOM 1533 N N . HIS A 1 182 ? 7.303 -2.755 -19.732 1.00 90.88 182 HIS A N 1
ATOM 1534 C CA . HIS A 1 182 ? 8.192 -3.534 -18.887 1.00 90.88 182 HIS A CA 1
ATOM 1535 C C . HIS A 1 182 ? 7.737 -3.492 -17.427 1.00 90.88 182 HIS A C 1
ATOM 1537 O O . HIS A 1 182 ? 6.940 -2.652 -17.011 1.00 90.88 182 HIS A O 1
ATOM 1543 N N . ASP A 1 183 ? 8.267 -4.403 -16.618 1.00 91.12 183 ASP A N 1
ATOM 1544 C CA . ASP A 1 183 ? 7.922 -4.522 -15.196 1.00 91.12 183 ASP A CA 1
ATOM 1545 C C . ASP A 1 183 ? 8.245 -3.237 -14.432 1.00 91.12 183 ASP A C 1
ATOM 1547 O O . ASP A 1 183 ? 7.505 -2.850 -13.532 1.00 91.12 183 ASP A O 1
ATOM 1551 N N . ILE A 1 184 ? 9.301 -2.530 -14.845 1.00 91.25 184 ILE A N 1
ATOM 1552 C CA . ILE A 1 184 ? 9.656 -1.220 -14.299 1.00 91.25 184 ILE A CA 1
ATOM 1553 C C . ILE A 1 184 ? 8.552 -0.176 -14.518 1.00 91.25 184 ILE A C 1
ATOM 1555 O O . ILE A 1 184 ? 8.294 0.618 -13.617 1.00 91.25 184 ILE A O 1
ATOM 1559 N N . ASP A 1 185 ? 7.843 -0.217 -15.650 1.00 90.69 185 ASP A N 1
ATOM 1560 C CA . ASP A 1 185 ? 6.739 0.705 -15.942 1.00 90.69 185 ASP A CA 1
ATOM 1561 C C . ASP A 1 185 ? 5.527 0.393 -15.061 1.00 90.69 185 ASP A C 1
ATOM 1563 O O . ASP A 1 185 ? 4.925 1.293 -14.474 1.00 90.69 185 ASP A O 1
ATOM 1567 N N . ILE A 1 186 ? 5.216 -0.899 -14.898 1.00 93.00 186 ILE A N 1
ATOM 1568 C CA . ILE A 1 186 ? 4.150 -1.380 -14.008 1.00 93.00 186 ILE A CA 1
ATOM 1569 C C . ILE A 1 186 ? 4.423 -0.915 -12.572 1.00 93.00 186 ILE A C 1
ATOM 1571 O O . ILE A 1 186 ? 3.534 -0.357 -11.923 1.00 93.00 186 ILE A O 1
ATOM 1575 N N . LYS A 1 187 ? 5.662 -1.085 -12.090 1.00 94.31 187 LYS A N 1
ATOM 1576 C CA . LYS A 1 187 ? 6.082 -0.609 -10.765 1.00 94.31 187 LYS A CA 1
ATOM 1577 C C . LYS A 1 187 ? 5.975 0.908 -10.648 1.00 94.31 187 LYS A C 1
ATOM 1579 O O . LYS A 1 187 ? 5.430 1.402 -9.662 1.00 94.31 187 LYS A O 1
ATOM 1584 N N . ALA A 1 188 ? 6.441 1.649 -11.651 1.00 92.94 188 ALA A N 1
ATOM 1585 C CA . ALA A 1 188 ? 6.390 3.108 -11.652 1.00 92.94 188 ALA A CA 1
ATOM 1586 C C . ALA A 1 188 ? 4.946 3.631 -11.577 1.00 92.94 188 ALA A C 1
ATOM 1588 O O . ALA A 1 188 ? 4.654 4.533 -10.787 1.00 92.94 188 ALA A O 1
ATOM 1589 N N . TRP A 1 189 ? 4.017 3.045 -12.340 1.00 95.19 189 TRP A N 1
ATOM 1590 C CA .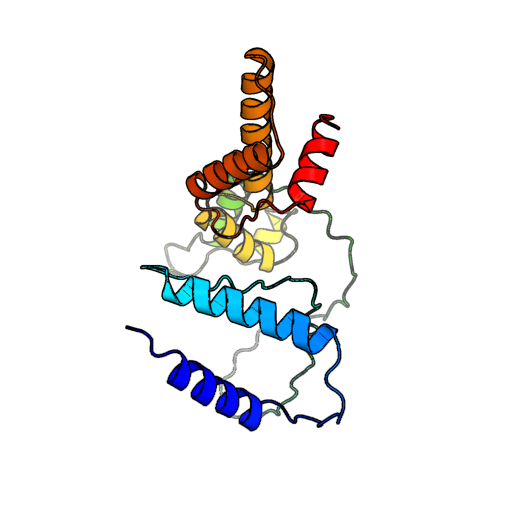 TRP A 1 189 ? 2.596 3.399 -12.267 1.00 95.19 189 TRP A CA 1
ATOM 1591 C C . TRP A 1 189 ? 1.991 3.065 -10.902 1.00 95.19 189 TRP A C 1
ATOM 1593 O O . TRP A 1 189 ? 1.241 3.880 -10.358 1.00 95.19 189 TRP A O 1
ATOM 1603 N N . ALA A 1 190 ? 2.351 1.914 -10.330 1.00 94.19 190 ALA A N 1
ATOM 1604 C CA . ALA A 1 190 ? 1.848 1.478 -9.032 1.00 94.19 190 ALA A CA 1
ATOM 1605 C C . ALA A 1 190 ? 2.312 2.393 -7.888 1.00 94.19 190 ALA A C 1
ATOM 1607 O O . ALA A 1 190 ? 1.515 2.778 -7.032 1.00 94.19 190 ALA A O 1
ATOM 1608 N N . LEU A 1 191 ? 3.591 2.780 -7.888 1.00 93.62 191 LEU A N 1
ATOM 1609 C CA . LEU A 1 191 ? 4.160 3.691 -6.890 1.00 93.62 191 LEU A CA 1
ATOM 1610 C C . LEU A 1 191 ? 3.595 5.105 -7.032 1.00 93.62 191 LEU A C 1
ATOM 1612 O O . LEU A 1 191 ? 3.235 5.734 -6.034 1.00 93.62 191 LEU A O 1
ATOM 1616 N N . LYS A 1 192 ? 3.440 5.589 -8.272 1.00 94.25 192 LYS A N 1
ATOM 1617 C CA . LYS A 1 192 ? 2.795 6.879 -8.536 1.00 94.25 192 LYS A CA 1
ATOM 1618 C C . LYS A 1 192 ? 1.393 6.913 -7.931 1.00 94.25 192 LYS A C 1
ATOM 1620 O O . LYS A 1 192 ? 1.050 7.866 -7.233 1.00 94.25 192 LYS A O 1
ATOM 1625 N N . LYS A 1 193 ? 0.596 5.867 -8.159 1.00 92.88 193 LYS A N 1
ATOM 1626 C CA . LYS A 1 193 ? -0.776 5.828 -7.657 1.00 92.88 193 LYS A CA 1
ATOM 1627 C C . LYS A 1 193 ? -0.855 5.643 -6.146 1.00 92.88 193 LYS A C 1
ATOM 1629 O O . LYS A 1 193 ? -1.699 6.271 -5.514 1.00 92.88 193 LYS A O 1
ATOM 1634 N N . ALA A 1 194 ? 0.023 4.835 -5.560 1.00 91.25 194 ALA A N 1
ATOM 1635 C CA . ALA A 1 194 ? 0.111 4.691 -4.110 1.00 91.25 194 ALA A CA 1
ATOM 1636 C C . ALA A 1 194 ? 0.414 6.029 -3.415 1.00 91.25 194 ALA A C 1
ATOM 1638 O O . ALA A 1 194 ? -0.240 6.368 -2.429 1.00 91.25 194 ALA A O 1
ATOM 1639 N N . SER A 1 195 ? 1.319 6.829 -3.988 1.00 89.69 195 SER A N 1
ATOM 1640 C CA . SER A 1 195 ? 1.616 8.182 -3.506 1.00 89.69 195 SER A CA 1
ATOM 1641 C C . SER A 1 195 ? 0.386 9.101 -3.556 1.00 89.69 195 SER A C 1
ATOM 1643 O O . SER A 1 195 ? 0.067 9.755 -2.565 1.00 89.69 195 SER A O 1
ATOM 1645 N N . GLU A 1 196 ? -0.386 9.078 -4.652 1.00 90.38 196 GLU A N 1
ATOM 1646 C CA . GLU A 1 196 ? -1.655 9.827 -4.757 1.00 90.38 196 GLU A CA 1
ATOM 1647 C C . GLU A 1 196 ? -2.699 9.401 -3.706 1.00 90.38 196 GLU A C 1
ATOM 1649 O O . GLU A 1 196 ? -3.511 10.218 -3.276 1.00 90.38 196 GLU A O 1
ATOM 1654 N N . LEU A 1 197 ? -2.692 8.129 -3.295 1.00 84.12 197 LEU A N 1
ATOM 1655 C CA . LEU A 1 197 ? -3.590 7.572 -2.274 1.00 84.12 197 LEU A CA 1
ATOM 1656 C C . LEU A 1 197 ? -3.077 7.769 -0.833 1.00 84.12 197 LEU A C 1
ATOM 1658 O O . LEU A 1 197 ? -3.718 7.296 0.118 1.00 84.12 197 LEU A O 1
ATOM 1662 N N . GLY A 1 198 ? -1.920 8.420 -0.662 1.00 83.25 198 GLY A N 1
ATOM 1663 C CA . GLY A 1 198 ? -1.247 8.564 0.630 1.00 83.25 198 GLY A CA 1
ATOM 1664 C C . GLY A 1 198 ? -0.874 7.218 1.260 1.00 83.25 198 GLY A C 1
ATOM 1665 O O . GLY A 1 198 ? -0.891 7.081 2.483 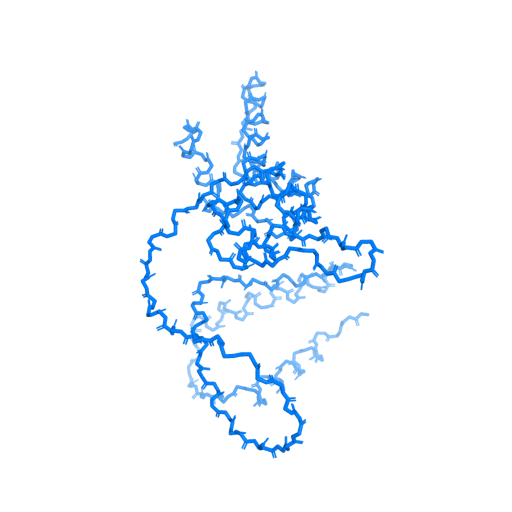1.00 83.25 198 GLY A O 1
ATOM 1666 N N . ASP A 1 199 ? -0.630 6.188 0.443 1.00 83.00 199 ASP A N 1
ATOM 1667 C CA . ASP A 1 199 ? -0.193 4.872 0.908 1.00 83.00 199 ASP A CA 1
ATOM 1668 C C . ASP A 1 199 ? 1.332 4.774 0.853 1.00 83.00 199 ASP A C 1
ATOM 1670 O O . ASP A 1 199 ? 1.914 4.262 -0.100 1.00 83.00 199 ASP A O 1
ATOM 1674 N N . HIS A 1 200 ? 1.980 5.291 1.895 1.00 80.44 200 HIS A N 1
ATOM 1675 C CA . HIS A 1 200 ? 3.440 5.281 2.024 1.00 80.44 200 HIS A CA 1
ATOM 1676 C C . HIS A 1 200 ? 4.018 3.900 2.365 1.00 80.44 200 HIS A C 1
ATOM 1678 O O . HIS A 1 200 ? 5.231 3.747 2.413 1.00 80.44 200 HIS A O 1
ATOM 1684 N N . ILE A 1 201 ? 3.164 2.911 2.643 1.00 85.44 201 ILE A N 1
ATOM 1685 C CA . ILE A 1 201 ? 3.576 1.554 3.032 1.00 85.44 201 ILE A CA 1
ATOM 1686 C C . ILE A 1 201 ? 3.597 0.631 1.806 1.00 85.44 201 ILE A C 1
ATOM 1688 O O . ILE A 1 201 ? 4.205 -0.437 1.831 1.00 85.44 201 ILE A O 1
ATOM 1692 N N . PHE A 1 202 ? 2.899 1.002 0.731 1.00 88.06 202 PHE A N 1
ATOM 1693 C CA . PHE A 1 202 ? 2.827 0.182 -0.467 1.00 88.06 202 PHE A CA 1
ATOM 1694 C C . PHE A 1 202 ? 4.177 0.118 -1.192 1.00 88.06 202 PHE A C 1
ATOM 1696 O O . PHE A 1 202 ? 4.734 1.138 -1.588 1.00 88.06 202 PHE A O 1
ATOM 1703 N N . VAL A 1 203 ? 4.632 -1.107 -1.458 1.00 89.94 203 VAL A N 1
ATOM 1704 C CA . VAL A 1 203 ? 5.834 -1.393 -2.244 1.00 89.94 203 VAL A CA 1
ATOM 1705 C C . VAL A 1 203 ? 5.444 -2.209 -3.471 1.00 89.94 203 VAL A C 1
ATOM 1707 O O . VAL A 1 203 ? 4.795 -3.251 -3.363 1.00 89.94 203 VAL A O 1
ATOM 1710 N N . ALA A 1 204 ? 5.875 -1.759 -4.649 1.00 91.81 204 ALA A N 1
ATOM 1711 C CA . ALA A 1 204 ? 5.692 -2.482 -5.904 1.00 91.81 204 ALA A CA 1
ATOM 1712 C C . ALA A 1 204 ? 6.759 -3.584 -6.063 1.00 91.81 204 ALA A C 1
ATOM 1714 O O . ALA A 1 204 ? 7.639 -3.508 -6.925 1.00 91.81 204 ALA A O 1
ATOM 1715 N N . SER A 1 205 ? 6.710 -4.591 -5.188 1.00 92.12 205 SER A N 1
ATOM 1716 C CA . SER A 1 205 ? 7.651 -5.717 -5.195 1.00 92.12 205 SER A CA 1
ATOM 1717 C C . SER A 1 205 ? 7.504 -6.580 -6.454 1.00 92.12 205 SER A C 1
ATOM 1719 O O . SER A 1 205 ? 6.469 -6.562 -7.124 1.00 92.12 205 SER A O 1
ATOM 1721 N N . ASP A 1 206 ? 8.527 -7.377 -6.775 1.00 90.56 206 ASP A N 1
ATOM 1722 C CA . ASP A 1 206 ? 8.452 -8.326 -7.898 1.00 90.56 206 ASP A CA 1
ATOM 1723 C C . ASP A 1 206 ? 7.309 -9.329 -7.729 1.00 90.56 206 ASP A C 1
ATOM 1725 O O . ASP A 1 206 ? 6.616 -9.655 -8.691 1.00 90.56 206 ASP A O 1
ATOM 1729 N N . HIS A 1 207 ? 7.056 -9.756 -6.491 1.00 91.62 207 HIS A N 1
ATOM 1730 C CA . HIS A 1 207 ? 5.930 -10.625 -6.176 1.00 91.62 207 HIS A CA 1
ATOM 1731 C C . HIS A 1 207 ? 4.584 -9.945 -6.466 1.00 91.62 207 HIS A C 1
ATOM 1733 O O . HIS A 1 207 ? 3.721 -10.544 -7.104 1.00 91.62 207 HIS A O 1
ATOM 1739 N N . TRP A 1 208 ? 4.425 -8.669 -6.091 1.00 93.75 208 TRP A N 1
ATOM 1740 C CA . TRP A 1 208 ? 3.209 -7.916 -6.407 1.00 93.75 208 TRP A CA 1
ATOM 1741 C C . TRP A 1 208 ? 3.000 -7.769 -7.920 1.00 93.75 208 TRP A C 1
ATOM 1743 O O . TRP A 1 208 ? 1.881 -7.933 -8.404 1.00 93.75 208 TRP A O 1
ATOM 1753 N N . VAL A 1 209 ? 4.066 -7.505 -8.685 1.00 93.50 209 VAL A N 1
ATOM 1754 C CA . VAL A 1 209 ? 3.998 -7.424 -10.157 1.00 93.50 209 VAL A CA 1
ATOM 1755 C C . VAL A 1 209 ? 3.611 -8.770 -10.770 1.00 93.50 209 VAL A C 1
ATOM 1757 O O . VAL A 1 209 ? 2.793 -8.810 -11.693 1.00 93.50 209 VAL A O 1
ATOM 1760 N N . TYR A 1 210 ? 4.171 -9.869 -10.263 1.00 93.44 210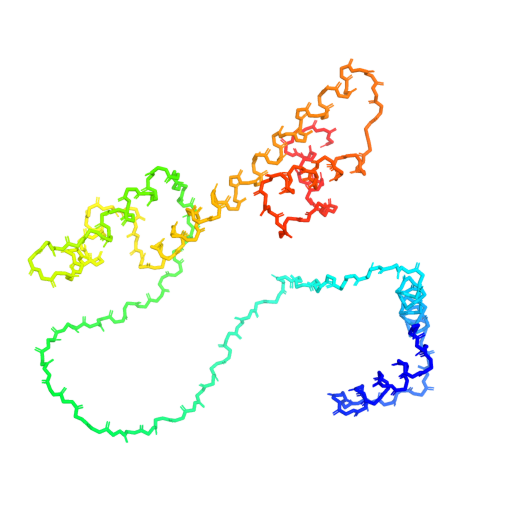 TYR A N 1
ATOM 1761 C CA . TYR A 1 210 ? 3.819 -11.222 -10.688 1.00 93.44 210 TYR A CA 1
ATOM 1762 C C . TYR A 1 210 ? 2.331 -11.517 -10.449 1.00 93.44 210 TYR A C 1
ATOM 1764 O O . TYR A 1 210 ? 1.621 -11.907 -11.380 1.00 93.44 210 TYR A O 1
ATOM 1772 N N . ASP A 1 211 ? 1.836 -11.252 -9.241 1.00 91.88 211 ASP A N 1
ATOM 1773 C CA . ASP A 1 211 ? 0.429 -11.454 -8.892 1.00 91.88 211 ASP A CA 1
ATOM 1774 C C . ASP A 1 211 ? -0.502 -10.559 -9.712 1.00 91.88 211 ASP A C 1
ATOM 1776 O O . ASP A 1 211 ? -1.536 -11.021 -10.197 1.00 91.88 211 ASP A O 1
ATOM 1780 N N . PHE A 1 212 ? -0.119 -9.299 -9.930 1.00 94.06 212 PHE A N 1
ATOM 1781 C CA . PHE A 1 212 ? -0.842 -8.368 -10.792 1.00 94.06 212 PHE A CA 1
ATOM 1782 C C . PHE A 1 212 ? -0.988 -8.922 -12.217 1.00 94.06 212 PHE A C 1
ATOM 1784 O O . PHE A 1 212 ? -2.098 -8.965 -12.754 1.00 94.06 212 PHE A O 1
ATOM 1791 N N . LYS A 1 213 ? 0.109 -9.392 -12.824 1.00 93.56 213 LYS A N 1
ATOM 1792 C CA . LYS A 1 213 ? 0.092 -9.961 -14.181 1.00 93.56 213 LYS A CA 1
ATOM 1793 C C . LYS A 1 213 ? -0.801 -11.191 -14.270 1.00 93.56 213 LYS A C 1
ATOM 1795 O O . LYS A 1 213 ? -1.608 -11.276 -15.196 1.00 93.56 213 LYS A O 1
ATOM 1800 N N . ARG A 1 214 ? -0.688 -12.092 -13.290 1.00 94.25 214 ARG A N 1
ATOM 1801 C CA . ARG A 1 214 ? -1.491 -13.315 -13.209 1.00 94.25 214 ARG A CA 1
ATOM 1802 C C . ARG A 1 214 ? -2.976 -13.001 -13.035 1.00 94.25 214 ARG A C 1
ATOM 1804 O O . ARG A 1 214 ? -3.816 -13.627 -13.670 1.00 94.25 214 ARG A O 1
ATOM 1811 N N . HIS A 1 215 ? -3.310 -12.027 -12.191 1.00 91.94 215 HIS A N 1
ATOM 1812 C CA . HIS A 1 215 ? -4.694 -11.626 -11.941 1.00 91.94 215 HIS A CA 1
ATOM 1813 C C . HIS A 1 215 ? -5.364 -11.028 -13.187 1.00 91.94 215 HIS A C 1
ATOM 1815 O O . HIS A 1 215 ? -6.547 -11.263 -13.427 1.00 91.94 215 HIS A O 1
ATOM 1821 N N . HIS A 1 216 ? -4.602 -10.286 -13.995 1.00 91.12 216 HIS A N 1
ATOM 1822 C CA . HIS A 1 216 ? -5.096 -9.613 -15.202 1.00 91.12 216 HIS A CA 1
ATOM 1823 C C . HIS A 1 216 ? -4.815 -10.371 -16.509 1.00 91.12 216 HIS A C 1
ATOM 1825 O O . HIS A 1 216 ? -5.055 -9.828 -17.585 1.00 91.12 216 HIS A O 1
ATOM 1831 N N . ASN A 1 217 ? -4.338 -11.620 -16.437 1.00 90.38 217 ASN A N 1
ATOM 1832 C CA . ASN A 1 217 ? -3.989 -12.464 -17.590 1.00 90.38 217 ASN A CA 1
ATOM 1833 C C . ASN A 1 217 ? -3.049 -11.775 -18.600 1.00 90.38 217 ASN A C 1
ATOM 1835 O O . ASN A 1 217 ? -3.220 -11.892 -19.814 1.00 90.38 217 ASN A O 1
ATOM 1839 N N . ILE A 1 218 ? -2.077 -11.014 -18.097 1.00 88.12 218 ILE A N 1
ATOM 1840 C CA . ILE A 1 218 ? -1.038 -10.384 -18.925 1.00 88.12 218 ILE A CA 1
ATOM 1841 C C . ILE A 1 218 ? 0.059 -11.406 -19.264 1.00 88.12 218 ILE A C 1
ATOM 1843 O O . ILE A 1 218 ? 0.639 -11.343 -20.349 1.00 88.12 218 ILE A O 1
ATOM 1847 N N . VAL A 1 219 ? 0.325 -12.328 -18.328 1.00 70.69 219 VAL A N 1
ATOM 1848 C CA . VAL A 1 219 ? 1.267 -13.456 -18.418 1.00 70.69 219 VAL A CA 1
ATOM 1849 C C . VAL A 1 219 ? 0.634 -14.680 -17.772 1.00 70.69 219 VAL A C 1
ATOM 1851 O O . VAL A 1 219 ? -0.010 -14.496 -16.713 1.00 70.69 219 VAL A O 1
#

Foldseek 3Di:
DDDVVVVVVVVVVVCVVPPPDDDDPDDDPVNVVVVVVVVVVVVVVVPDPDDDDDPPPPVPDDPPVDDPDDDDDDDDDDDDDDDDPPPPPDDDPDDCPVPDDDLVNLVVLLCQQQDADPPPRHGPDDVVRSCVVPVVCPDPVSNVVSVVQVVLVHDPVVLLVVLLVQLVVVVVVCVVVVHDDDLVNSQVSSVVSCVVSVNPPDHSDPVVSVVSCVVVVVD